Protein AF-A0AAW0GDS6-F1 (afdb_monomer_lite)

Foldseek 3Di:
DDDDDDDDDDDDDDDDDPDPPPVVVVVVVVVVVVVVPPPDDDDDDDDDDDDDDDDDDDDDDDDDDDDDDDDDDDDDDDDDDDDDDDDDDDDDPDPDPPPPVDQPLVQLLVLLCVLVVHDSVQKDAAPVCSVLSSPDPDSVSSVVCPVVPRIDGHDDDDDDCPVVVVVVVCVVVVPQVDPVNDDDDPCVVPNPVNVLVVQLVLQLVVLVVCPVVVVDDPVRSVVSNVVSVVVVDPHNVSSVVVSVVVVVVVVVVVVVVVVVVVVVVVVVVVVVVVVVVVVVVVVVVVVVVVVVVVVD

pLDDT: mean 77.91, std 23.64, range [33.03, 98.25]

Sequence (296 aa):
MNKQPQAATVTEQPSLQRHRTTFNSEVALAAAEQRASRSIQSPRPRTIAPVSCHAPPVLCSSSDKVSATCGWLGSRKRRSHEPPLSHIAPPIDHPQDFKTTMVNLRSQKRLAASVAGVGKRKIWLDPSDQSEIGNANSRTHVKKLIKDGSIIVKPNVVHSRARTRDLLAAKRKGRHTGPGKRKGTSEARMPTKVQWMRRQRVLRRLLRKYREAGKIDKHLYHSLYQKSKGNVFKNKRVLMEYIHKAKAEKTRTKVLSDQMEARRVKNKAARERRAARVAEKRQAILAVEHDAAVQE

Secondary structure (DSSP, 8-state):
--PPPP-----PPPPS-SSSSSHHHHHHHHHHHHHHTTS--PPPP-------------------------------------------PPP-------------THHHHHHHHHHHTS-GGGEEE-SSSHHHHHT--SHHHHHHHHHHSSEEEPPPPP---HHHHHHHHHHHTTTT-SGGG--S-HHHHS-HHHHHHHHHHHHHHHHHHHHHTTSS-HHHHHHHHHHHHTT---SHHHHHHHHHHHHHHHHHHHHHHHHHHHHHHHHHHHHHHHHHHHHHHHHHHHHHHHHHHH--

Organism: NCBI:txid2478898

Structure (mmCIF, N/CA/C/O backbone):
data_AF-A0AAW0GDS6-F1
#
_entry.id   AF-A0AAW0GDS6-F1
#
loop_
_atom_site.group_PDB
_atom_site.id
_atom_site.type_symbol
_atom_site.label_atom_id
_atom_site.label_alt_id
_atom_site.label_comp_id
_atom_site.label_asym_id
_atom_site.label_entity_id
_atom_site.label_seq_id
_atom_site.pdbx_PDB_ins_code
_atom_site.Cartn_x
_atom_site.Cartn_y
_atom_site.Cartn_z
_atom_site.occupancy
_atom_site.B_iso_or_equiv
_atom_site.auth_seq_id
_atom_site.auth_comp_id
_atom_site.auth_asym_id
_atom_site.auth_atom_id
_atom_site.pdbx_PDB_model_num
ATOM 1 N N . MET A 1 1 ? -11.395 -15.002 -89.310 1.00 51.44 1 MET A N 1
ATOM 2 C CA . MET A 1 1 ? -10.926 -15.743 -88.118 1.00 51.44 1 MET A CA 1
ATOM 3 C C . MET A 1 1 ? -9.942 -14.868 -87.366 1.00 51.44 1 MET A C 1
ATOM 5 O O . MET A 1 1 ? -8.799 -14.773 -87.782 1.00 51.44 1 MET A O 1
ATOM 9 N N . ASN A 1 2 ? -10.373 -14.184 -86.308 1.00 43.47 2 ASN A N 1
ATOM 10 C CA . ASN A 1 2 ? -9.425 -13.638 -85.342 1.00 43.47 2 ASN A CA 1
ATOM 11 C C . ASN A 1 2 ? -10.086 -13.588 -83.964 1.00 43.47 2 ASN A C 1
ATOM 13 O O . ASN A 1 2 ? -11.225 -13.143 -83.830 1.00 43.47 2 ASN A O 1
ATOM 17 N N . LYS A 1 3 ? -9.411 -14.199 -82.993 1.00 45.91 3 LYS A N 1
ATOM 18 C CA . LYS A 1 3 ? -9.942 -14.587 -81.685 1.00 45.91 3 LYS A CA 1
ATOM 19 C C . LYS A 1 3 ? -10.134 -13.368 -80.779 1.00 45.91 3 LYS A C 1
ATOM 21 O O . LYS A 1 3 ? -9.287 -12.483 -80.730 1.00 45.91 3 LYS A O 1
ATOM 26 N N . GLN A 1 4 ? -11.231 -13.387 -80.027 1.00 47.00 4 GLN A N 1
ATOM 27 C CA . GLN A 1 4 ? -11.484 -12.517 -78.878 1.00 47.00 4 GLN A CA 1
ATOM 28 C C . GLN A 1 4 ? -10.354 -12.609 -77.834 1.00 47.00 4 GLN A C 1
ATOM 30 O O . GLN A 1 4 ? -9.878 -13.717 -77.570 1.00 47.00 4 GLN A O 1
ATOM 35 N N . PRO A 1 5 ? -10.017 -11.511 -77.138 1.00 57.12 5 PRO A N 1
ATOM 36 C CA . PRO A 1 5 ? -9.465 -11.573 -75.793 1.00 57.12 5 PRO A CA 1
ATOM 37 C C . PRO A 1 5 ? -10.565 -11.386 -74.734 1.00 57.12 5 PRO A C 1
ATOM 39 O O . PRO A 1 5 ? -11.469 -10.563 -74.871 1.00 57.12 5 PRO A O 1
ATOM 42 N N . GLN A 1 6 ? -10.484 -12.209 -73.691 1.00 49.78 6 GLN A N 1
ATOM 43 C CA . GLN A 1 6 ? -11.478 -12.387 -72.637 1.00 49.78 6 GLN A CA 1
ATOM 44 C C . GLN A 1 6 ? -11.380 -11.329 -71.520 1.00 49.78 6 GLN A C 1
ATOM 46 O O . GLN A 1 6 ? -10.295 -10.902 -71.141 1.00 49.78 6 GLN A O 1
ATOM 51 N N . ALA A 1 7 ? -12.566 -10.967 -71.018 1.00 42.22 7 ALA A N 1
ATOM 52 C CA . ALA A 1 7 ? -12.971 -10.441 -69.709 1.00 42.22 7 ALA A CA 1
ATOM 53 C C . ALA A 1 7 ? -11.928 -9.823 -68.749 1.00 42.22 7 ALA A C 1
ATOM 55 O O . ALA A 1 7 ? -11.084 -10.497 -68.163 1.00 42.22 7 ALA A O 1
ATOM 56 N N . ALA A 1 8 ? -12.143 -8.538 -68.452 1.00 49.12 8 ALA A N 1
ATOM 57 C CA . ALA A 1 8 ? -11.616 -7.843 -67.286 1.00 49.12 8 ALA A CA 1
ATOM 58 C C . ALA A 1 8 ? -12.300 -8.334 -65.994 1.00 49.12 8 ALA A C 1
ATOM 60 O O . ALA A 1 8 ? -13.501 -8.147 -65.809 1.00 49.12 8 ALA A O 1
ATOM 61 N N . THR A 1 9 ? -11.534 -8.915 -65.070 1.00 47.16 9 THR A N 1
ATOM 62 C CA . THR A 1 9 ? -11.967 -9.151 -63.685 1.00 47.16 9 THR A CA 1
ATOM 63 C C . THR A 1 9 ? -11.544 -7.978 -62.805 1.00 47.16 9 THR A C 1
ATOM 65 O O . THR A 1 9 ? -10.383 -7.857 -62.408 1.00 47.16 9 THR A O 1
ATOM 68 N N . VAL A 1 10 ? -12.506 -7.109 -62.497 1.00 45.00 10 VAL A N 1
ATOM 69 C CA . VAL A 1 10 ? -12.415 -6.108 -61.430 1.00 45.00 10 VAL A CA 1
ATOM 70 C C . VAL A 1 10 ? -12.433 -6.859 -60.100 1.00 45.00 10 VAL A C 1
ATOM 72 O O . VAL A 1 10 ? -13.434 -7.469 -59.741 1.00 45.00 10 VAL A O 1
ATOM 75 N N . THR A 1 11 ? -11.312 -6.855 -59.379 1.00 47.06 11 THR A N 1
ATOM 76 C CA . THR A 1 11 ? -11.273 -7.380 -58.008 1.00 47.06 11 THR A CA 1
ATOM 77 C C . THR A 1 11 ? -11.742 -6.272 -57.069 1.00 47.06 11 THR A C 1
ATOM 79 O O . THR A 1 11 ? -11.025 -5.295 -56.852 1.00 47.06 11 THR A O 1
ATOM 82 N N . GLU A 1 12 ? -12.964 -6.398 -56.553 1.00 43.50 12 GLU A N 1
ATOM 83 C CA . GLU A 1 12 ? -13.510 -5.534 -55.504 1.00 43.50 12 GLU A CA 1
ATOM 84 C C . GLU A 1 12 ? -12.681 -5.626 -54.211 1.00 43.50 12 GLU A C 1
ATOM 86 O O . GLU A 1 12 ? -12.264 -6.705 -53.784 1.00 43.50 12 GLU A O 1
ATOM 91 N N . GLN A 1 13 ? -12.466 -4.485 -53.552 1.00 48.47 13 GLN A N 1
ATOM 92 C CA . GLN A 1 13 ? -11.912 -4.441 -52.198 1.00 48.47 13 GLN A CA 1
ATOM 93 C C . GLN A 1 13 ? -12.997 -4.754 -51.154 1.00 48.47 13 GLN A C 1
ATOM 95 O O . GLN A 1 13 ? -14.050 -4.114 -51.179 1.00 48.47 13 GLN A O 1
ATOM 100 N N . PRO A 1 14 ? -12.753 -5.633 -50.162 1.00 48.75 14 PRO A N 1
ATOM 101 C CA . PRO A 1 14 ? -13.683 -5.801 -49.057 1.00 48.75 14 PRO A CA 1
ATOM 102 C C . PRO A 1 14 ? -13.530 -4.669 -48.030 1.00 48.75 14 PRO A C 1
ATOM 104 O O . PRO A 1 14 ? -12.472 -4.435 -47.444 1.00 48.75 14 PRO A O 1
ATOM 107 N N . SER A 1 15 ? -14.647 -3.986 -47.795 1.00 45.41 15 SER A N 1
ATOM 108 C CA . SER A 1 15 ? -14.867 -2.912 -46.826 1.00 45.41 15 SER A CA 1
ATOM 109 C C . SER A 1 15 ? -14.455 -3.261 -45.382 1.00 45.41 15 SER A C 1
ATOM 111 O O . SER A 1 15 ? -14.915 -4.246 -44.796 1.00 45.41 15 SER A O 1
ATOM 113 N N . LEU A 1 16 ? -13.676 -2.368 -44.767 1.00 54.38 16 LEU A N 1
ATOM 114 C CA . LEU A 1 16 ? -13.282 -2.332 -43.352 1.00 54.38 16 LEU A CA 1
ATOM 115 C C . LEU A 1 16 ? -14.465 -2.019 -42.406 1.00 54.38 16 LEU A C 1
ATOM 117 O O . LEU A 1 16 ? -14.523 -0.929 -41.846 1.00 54.38 16 LEU A O 1
ATOM 121 N N . GLN A 1 17 ? -15.409 -2.943 -42.179 1.00 51.75 17 GLN A N 1
ATOM 122 C CA . GLN A 1 17 ? -16.464 -2.735 -41.156 1.00 51.75 17 GLN A CA 1
ATOM 123 C C . GLN A 1 17 ? -16.891 -3.967 -40.322 1.00 51.75 17 GLN A C 1
ATOM 125 O O . GLN A 1 17 ? -17.891 -3.899 -39.613 1.00 51.75 17 GLN A O 1
ATOM 130 N N . ARG A 1 18 ? -16.130 -5.075 -40.282 1.00 50.12 18 ARG A N 1
ATOM 131 C CA . ARG A 1 18 ? -16.509 -6.286 -39.501 1.00 50.12 18 ARG A CA 1
ATOM 132 C C . ARG A 1 18 ? -15.581 -6.672 -38.333 1.00 50.12 18 ARG A C 1
ATOM 134 O O . ARG A 1 18 ? -15.408 -7.849 -38.056 1.00 50.12 18 ARG A O 1
ATOM 141 N N . HIS A 1 19 ? -15.015 -5.705 -37.602 1.00 50.31 19 HIS A N 1
ATOM 142 C CA . HIS A 1 19 ? -14.155 -5.997 -36.430 1.00 50.31 19 HIS A CA 1
ATOM 143 C C . HIS A 1 19 ? -14.610 -5.386 -35.092 1.00 50.31 19 HIS A C 1
ATOM 145 O O . HIS A 1 19 ? -13.886 -5.475 -34.104 1.00 50.31 19 HIS A O 1
ATOM 151 N N . ARG A 1 20 ? -15.805 -4.782 -35.009 1.00 50.94 20 ARG A N 1
ATOM 152 C CA . ARG A 1 20 ? -16.293 -4.168 -33.754 1.00 50.94 20 ARG A CA 1
ATOM 153 C C . ARG A 1 20 ? -17.243 -5.029 -32.918 1.00 50.94 20 ARG A C 1
ATOM 155 O O . ARG A 1 20 ? -17.442 -4.710 -31.752 1.00 50.94 20 ARG A O 1
ATOM 162 N N . THR A 1 21 ? -17.801 -6.114 -33.453 1.00 52.34 21 THR A N 1
ATOM 163 C CA . THR A 1 21 ? -18.802 -6.925 -32.732 1.00 52.34 21 THR A CA 1
ATOM 164 C C . THR A 1 21 ? -18.221 -8.111 -31.960 1.00 52.34 21 THR A C 1
ATOM 166 O O . THR A 1 21 ? -18.840 -8.548 -30.996 1.00 52.34 21 THR A O 1
ATOM 169 N N . THR A 1 22 ? -17.015 -8.587 -32.278 1.00 50.81 22 THR A N 1
ATOM 170 C CA . THR A 1 22 ? -16.402 -9.726 -31.565 1.00 50.81 22 THR A CA 1
ATOM 171 C C . THR A 1 22 ? -15.746 -9.330 -30.237 1.00 50.81 22 THR A C 1
ATOM 173 O O . THR A 1 22 ? -15.824 -10.082 -29.268 1.00 50.81 22 THR A O 1
ATOM 176 N N . PHE A 1 23 ? -15.219 -8.105 -30.122 1.00 51.50 23 PHE A N 1
ATOM 177 C CA . PHE A 1 23 ? -14.486 -7.657 -28.928 1.00 51.50 23 PHE A CA 1
ATOM 178 C C . PHE A 1 23 ? -15.365 -7.478 -27.674 1.00 51.50 23 PHE A C 1
ATOM 180 O O . PHE A 1 23 ? -14.906 -7.678 -26.553 1.00 51.50 23 PHE A O 1
ATOM 187 N N . ASN A 1 24 ? -16.648 -7.140 -27.838 1.00 55.59 24 ASN A N 1
ATOM 188 C CA . ASN A 1 24 ? -17.542 -6.916 -26.694 1.00 55.59 24 ASN A CA 1
ATOM 189 C C . ASN A 1 24 ? -18.084 -8.220 -26.079 1.00 55.59 24 ASN A C 1
ATOM 191 O O . ASN A 1 24 ? -18.475 -8.220 -24.914 1.00 55.59 24 ASN A O 1
ATOM 195 N N . SER A 1 25 ? -18.067 -9.331 -26.823 1.00 55.53 25 SER A N 1
ATOM 196 C CA . SER A 1 25 ? -18.551 -10.632 -26.336 1.00 55.53 25 SER A CA 1
ATOM 197 C C . SER A 1 25 ? -17.527 -11.364 -25.451 1.00 55.53 25 SER A C 1
ATOM 199 O O . SER A 1 25 ? -17.893 -11.921 -24.416 1.00 55.53 25 SER A O 1
ATOM 201 N N . GLU A 1 26 ? -16.231 -11.267 -25.766 1.00 55.38 26 GLU A N 1
ATOM 202 C CA . GLU A 1 26 ? -15.156 -11.896 -24.979 1.00 55.38 26 GLU A CA 1
ATOM 203 C C . GLU A 1 26 ? -14.916 -11.199 -23.630 1.00 55.38 26 GLU A C 1
ATOM 205 O O . GLU A 1 26 ? -14.638 -11.849 -22.619 1.00 55.38 26 GLU A O 1
ATOM 210 N N . VAL A 1 27 ? -15.091 -9.874 -23.570 1.00 58.62 27 VAL A N 1
ATOM 211 C CA . VAL A 1 27 ? -14.945 -9.103 -22.322 1.00 58.62 27 VAL A CA 1
ATOM 212 C C . VAL A 1 27 ? -16.069 -9.426 -21.325 1.00 58.62 27 VAL A C 1
ATOM 214 O O . VAL A 1 27 ? -15.839 -9.406 -20.113 1.00 58.62 27 VAL A O 1
ATOM 217 N N . ALA A 1 28 ? -17.265 -9.777 -21.810 1.00 54.12 28 ALA A N 1
ATOM 218 C CA . ALA A 1 28 ? -18.394 -10.167 -20.965 1.00 54.12 28 ALA A CA 1
ATOM 219 C C . ALA A 1 28 ? -18.212 -11.570 -20.347 1.00 54.12 28 ALA A C 1
ATOM 221 O O . ALA A 1 28 ? -18.502 -11.758 -19.163 1.00 54.12 28 ALA A O 1
ATOM 222 N N . LEU A 1 29 ? -17.657 -12.527 -21.101 1.00 56.09 29 LEU A N 1
ATOM 223 C CA . LEU A 1 29 ? -17.352 -13.882 -20.619 1.00 56.09 29 LEU A CA 1
ATOM 224 C C . LEU A 1 29 ? -16.195 -13.898 -19.602 1.00 56.09 29 LEU A C 1
ATOM 226 O O . LEU A 1 29 ? -16.305 -14.533 -18.552 1.00 56.09 29 LEU A O 1
ATOM 230 N N . ALA A 1 30 ? -15.147 -13.095 -19.818 1.00 54.94 30 ALA A N 1
ATOM 231 C CA . ALA A 1 30 ? -14.016 -12.988 -18.887 1.00 54.94 30 ALA A CA 1
ATOM 232 C C . ALA A 1 30 ? -14.382 -12.345 -17.527 1.00 54.94 30 ALA A C 1
ATOM 234 O O . ALA A 1 30 ? -13.705 -12.565 -16.517 1.00 54.94 30 ALA A O 1
ATOM 235 N N . ALA A 1 31 ? -15.461 -11.554 -17.472 1.00 53.56 31 ALA A N 1
ATOM 236 C CA . ALA A 1 31 ? -15.961 -10.958 -16.232 1.00 53.56 31 ALA A CA 1
ATOM 237 C C . ALA A 1 31 ? -16.796 -11.940 -15.383 1.00 53.56 31 ALA A C 1
ATOM 239 O O . ALA A 1 31 ? -16.868 -11.779 -14.159 1.00 53.56 31 ALA A O 1
ATOM 240 N N . ALA A 1 32 ? -17.394 -12.966 -15.999 1.00 50.25 32 ALA A N 1
ATOM 241 C CA . ALA A 1 32 ? -18.199 -13.975 -15.309 1.00 50.25 32 ALA A CA 1
ATOM 242 C C . ALA A 1 32 ? -17.329 -14.998 -14.547 1.00 50.25 32 ALA A C 1
ATOM 244 O O . ALA A 1 32 ? -17.628 -15.324 -13.395 1.00 50.25 32 ALA A O 1
ATOM 245 N N . GLU A 1 33 ? -16.186 -15.410 -15.106 1.00 51.69 33 GLU A N 1
ATOM 246 C CA . GLU A 1 33 ? -15.262 -16.365 -14.463 1.00 51.69 33 GLU A CA 1
ATOM 247 C C . GLU A 1 33 ? -14.550 -15.809 -13.215 1.00 51.69 33 GLU A C 1
ATOM 249 O O . GLU A 1 33 ? -14.232 -16.550 -12.279 1.00 51.69 33 GLU A O 1
ATOM 254 N N . GLN A 1 34 ? -14.360 -14.488 -13.124 1.00 49.09 34 GLN A N 1
ATOM 255 C CA . GLN A 1 34 ? -13.729 -13.859 -11.952 1.00 49.09 34 GLN A CA 1
ATOM 256 C C . GLN A 1 34 ? -14.658 -13.745 -10.731 1.00 49.09 34 GLN A C 1
ATOM 258 O O . GLN A 1 34 ? -14.187 -13.460 -9.623 1.00 49.09 34 GLN A O 1
ATOM 263 N N . ARG A 1 35 ? -15.970 -13.970 -10.896 1.00 49.81 35 ARG A N 1
ATOM 264 C CA . ARG A 1 35 ? -16.931 -14.009 -9.778 1.00 49.81 35 ARG A CA 1
ATOM 265 C C . ARG A 1 35 ? -17.026 -15.387 -9.122 1.00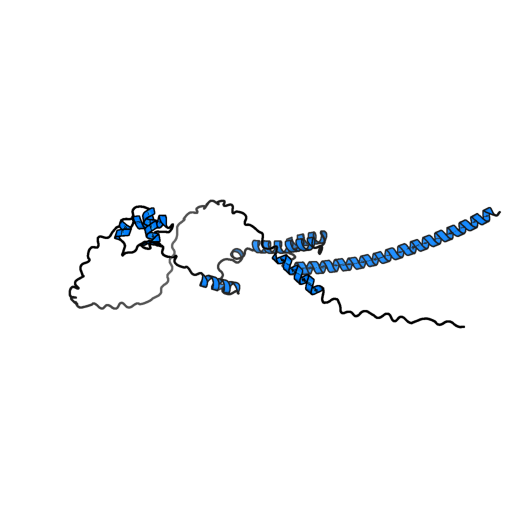 49.81 35 ARG A C 1
ATOM 267 O O . ARG A 1 35 ? -17.264 -15.438 -7.917 1.00 49.81 35 ARG A O 1
ATOM 274 N N . ALA A 1 36 ? -16.764 -16.470 -9.854 1.00 45.78 36 ALA A N 1
ATOM 275 C CA . ALA A 1 36 ? -16.851 -17.838 -9.331 1.00 45.78 36 ALA A CA 1
ATOM 276 C C . ALA A 1 36 ? -15.680 -18.222 -8.400 1.00 45.78 36 ALA A C 1
ATOM 278 O O . ALA A 1 36 ? -15.829 -19.054 -7.513 1.00 45.78 36 ALA A O 1
ATOM 279 N N . SER A 1 37 ? -14.524 -17.567 -8.522 1.00 42.84 37 SER A N 1
ATOM 280 C CA . SER A 1 37 ? -13.293 -17.925 -7.794 1.00 42.84 37 SER A CA 1
ATOM 281 C C . SER A 1 37 ? -13.100 -17.198 -6.447 1.00 42.84 37 SER A C 1
ATOM 283 O O . SER A 1 37 ? -12.046 -17.310 -5.819 1.00 42.84 37 SER A O 1
ATOM 285 N N . ARG A 1 38 ? -14.114 -16.467 -5.955 1.00 46.25 38 ARG A N 1
ATOM 286 C CA . ARG A 1 38 ? -14.078 -15.763 -4.652 1.00 46.25 38 ARG A CA 1
ATOM 287 C C . ARG A 1 38 ? -14.807 -16.467 -3.499 1.00 46.25 38 ARG A C 1
ATOM 289 O O . ARG A 1 38 ? -14.784 -15.925 -2.396 1.00 46.25 38 ARG A O 1
ATOM 296 N N . SER A 1 39 ? -15.420 -17.635 -3.704 1.00 43.62 39 SER A N 1
ATOM 297 C CA . SER A 1 39 ? -16.272 -18.272 -2.681 1.00 43.62 39 SER A CA 1
ATOM 298 C C . SER A 1 39 ? -15.616 -19.372 -1.835 1.00 43.62 39 SER A C 1
ATOM 300 O O . SER A 1 39 ? -16.272 -19.884 -0.934 1.00 43.62 39 SER A O 1
ATOM 302 N N . ILE A 1 40 ? -14.339 -19.722 -2.031 1.00 50.81 40 ILE A N 1
ATOM 303 C CA . ILE A 1 40 ? -13.716 -20.830 -1.281 1.00 50.81 40 ILE A CA 1
ATOM 304 C C . ILE A 1 40 ? -12.444 -20.365 -0.573 1.00 50.81 40 ILE A C 1
ATOM 306 O O . ILE A 1 40 ? -11.348 -20.492 -1.109 1.00 50.81 40 ILE A O 1
ATOM 310 N N . GLN A 1 41 ? -12.578 -19.859 0.657 1.00 41.50 41 GLN A N 1
ATOM 311 C CA . GLN A 1 41 ? -11.521 -19.956 1.674 1.00 41.50 41 GLN A CA 1
ATOM 312 C C . GLN A 1 41 ? -12.137 -20.172 3.065 1.00 41.50 41 GLN A C 1
ATOM 314 O O . GLN A 1 41 ? -12.629 -19.239 3.699 1.00 41.50 41 GLN A O 1
ATOM 319 N N . SER A 1 42 ? -12.077 -21.423 3.530 1.00 41.28 42 SER A N 1
ATOM 320 C CA . SER A 1 42 ? -12.346 -21.845 4.910 1.00 41.28 42 SER A CA 1
ATOM 321 C C . SER A 1 42 ? -11.379 -21.204 5.924 1.00 41.28 42 SER A C 1
ATOM 323 O O . SER A 1 42 ? -10.225 -20.917 5.583 1.00 41.28 42 SER A O 1
ATOM 325 N N . PRO A 1 43 ? -11.792 -21.019 7.193 1.00 48.47 43 PRO A N 1
ATOM 326 C CA . PRO A 1 43 ? -10.965 -20.399 8.225 1.00 48.47 43 PRO A CA 1
ATOM 327 C C . PRO A 1 43 ? -9.960 -21.397 8.831 1.00 48.47 43 PRO A C 1
ATOM 329 O O . PRO A 1 43 ? -10.331 -22.495 9.236 1.00 48.47 43 PRO A O 1
ATOM 332 N N . ARG A 1 44 ? -8.681 -21.007 8.943 1.00 44.22 44 ARG A N 1
ATOM 333 C CA . ARG A 1 44 ? -7.659 -21.745 9.719 1.00 44.22 44 ARG A CA 1
ATOM 334 C C . ARG A 1 44 ? -7.624 -21.292 11.193 1.00 44.22 44 ARG A C 1
ATOM 336 O O . ARG A 1 44 ? -7.954 -20.136 11.473 1.00 44.22 44 ARG A O 1
ATOM 343 N N . PRO A 1 45 ? -7.233 -22.183 12.129 1.00 45.62 45 PRO A N 1
ATOM 344 C CA . PRO A 1 45 ? -7.472 -22.028 13.564 1.00 45.62 45 PRO A CA 1
ATOM 345 C C . PRO A 1 45 ? -6.499 -21.058 14.249 1.00 45.62 45 PRO A C 1
ATOM 347 O O . PRO A 1 45 ? -5.352 -20.891 13.835 1.00 45.62 45 PRO A O 1
ATOM 350 N N . ARG A 1 46 ? -6.976 -20.427 15.330 1.00 42.84 46 ARG A N 1
ATOM 351 C CA . ARG A 1 46 ? -6.189 -19.565 16.222 1.00 42.84 46 ARG A CA 1
ATOM 352 C C . ARG A 1 46 ? -5.457 -20.427 17.247 1.00 42.84 46 ARG A C 1
ATOM 354 O O . ARG A 1 46 ? -6.097 -20.993 18.125 1.00 42.84 46 ARG A O 1
ATOM 361 N N . THR A 1 47 ? -4.133 -20.469 17.177 1.00 38.69 47 THR A N 1
ATOM 362 C CA . THR A 1 47 ? -3.296 -20.892 18.301 1.00 38.69 47 THR A CA 1
ATOM 363 C C . THR A 1 47 ? -3.099 -19.713 19.253 1.00 38.69 47 THR A C 1
ATOM 365 O O . THR A 1 47 ? -2.684 -18.622 18.860 1.00 38.69 47 THR A O 1
ATOM 368 N N . ILE A 1 48 ? -3.475 -19.933 20.509 1.00 46.88 48 ILE A N 1
ATOM 369 C CA . ILE A 1 48 ? -3.257 -19.041 21.647 1.00 46.88 48 ILE A CA 1
ATOM 370 C C . ILE A 1 48 ? -1.953 -19.499 22.302 1.00 46.88 48 ILE A C 1
ATOM 372 O O . ILE A 1 48 ? -1.830 -20.672 22.639 1.00 46.88 48 ILE A O 1
ATOM 376 N N . ALA A 1 49 ? -1.004 -18.587 22.499 1.00 36.84 49 ALA A N 1
ATOM 377 C CA . ALA A 1 49 ? 0.100 -18.788 23.433 1.00 36.84 49 ALA A CA 1
ATOM 378 C C . ALA A 1 49 ? 0.308 -17.508 24.264 1.00 36.84 49 ALA A C 1
ATOM 380 O O . ALA A 1 49 ? 0.117 -16.407 23.731 1.00 36.84 49 ALA A O 1
ATOM 381 N N . PRO A 1 50 ? 0.638 -17.637 25.561 1.00 51.72 50 PRO A N 1
ATOM 382 C CA . PRO A 1 50 ? 0.609 -16.547 26.523 1.00 51.72 50 PRO A CA 1
ATOM 383 C C . PRO A 1 50 ? 1.975 -15.862 26.596 1.00 51.72 50 PRO A C 1
ATOM 385 O O . PRO A 1 50 ? 3.006 -16.521 26.483 1.00 51.72 50 PRO A O 1
ATOM 388 N N . VAL A 1 51 ? 2.004 -14.548 26.825 1.00 42.59 51 VAL A N 1
ATOM 389 C CA . VAL A 1 51 ? 3.260 -13.868 27.165 1.00 42.59 51 VAL A CA 1
ATOM 390 C C . VAL A 1 51 ? 3.126 -13.212 28.527 1.00 42.59 51 VAL A C 1
ATOM 392 O O . VAL A 1 51 ? 2.362 -12.271 28.729 1.00 42.59 51 VAL A O 1
ATOM 395 N N . SER A 1 52 ? 3.884 -13.824 29.430 1.00 38.72 52 SER A N 1
ATOM 396 C CA . SER A 1 52 ? 4.234 -13.472 30.794 1.00 38.72 52 SER A CA 1
ATOM 397 C C . SER A 1 52 ? 4.531 -11.987 31.010 1.00 38.72 52 SER A C 1
ATOM 399 O O . SER A 1 52 ? 5.287 -11.363 30.266 1.00 38.72 52 SER A O 1
ATOM 401 N N . CYS A 1 53 ? 3.992 -11.478 32.115 1.00 44.62 53 CYS A N 1
ATOM 402 C CA . CYS A 1 53 ? 4.437 -10.296 32.843 1.00 44.62 53 CYS A CA 1
ATOM 403 C C . CYS A 1 53 ? 5.943 -10.369 33.124 1.00 44.62 53 CYS A C 1
ATOM 405 O O . CYS A 1 53 ? 6.402 -11.460 33.436 1.00 44.62 53 CYS A O 1
ATOM 407 N N . HIS A 1 54 ? 6.662 -9.244 33.080 1.00 38.50 54 HIS A N 1
ATOM 408 C CA . HIS A 1 54 ? 7.838 -8.938 33.912 1.00 38.50 54 HIS A CA 1
ATOM 409 C C . HIS A 1 54 ? 8.027 -7.411 33.905 1.00 38.50 54 HIS A C 1
ATOM 411 O O . HIS A 1 54 ? 8.253 -6.806 32.857 1.00 38.50 54 HIS A O 1
ATOM 417 N N . ALA A 1 55 ? 7.877 -6.792 35.075 1.00 41.34 55 ALA A N 1
ATOM 418 C CA . ALA A 1 55 ? 8.157 -5.385 35.339 1.00 41.34 55 ALA A CA 1
ATOM 419 C C . ALA A 1 55 ? 9.354 -5.308 36.300 1.00 41.34 55 ALA A C 1
ATOM 421 O O . ALA A 1 55 ? 9.351 -6.058 37.277 1.00 41.34 55 ALA A O 1
ATOM 422 N N . PRO A 1 56 ? 10.350 -4.435 36.074 1.00 53.12 56 PRO A N 1
ATOM 423 C CA . PRO A 1 56 ? 11.353 -4.126 37.087 1.00 53.12 56 PRO A CA 1
ATOM 424 C C . PRO A 1 56 ? 10.990 -2.869 37.912 1.00 53.12 56 PRO A C 1
ATOM 426 O O . PRO A 1 56 ? 10.327 -1.965 37.391 1.00 53.12 56 PRO A O 1
ATOM 429 N N . PRO A 1 57 ? 11.426 -2.796 39.186 1.00 54.56 57 PRO A N 1
ATOM 430 C CA . PRO A 1 57 ? 11.148 -1.691 40.097 1.00 54.56 57 PRO A CA 1
ATOM 431 C C . PRO A 1 57 ? 12.215 -0.593 39.988 1.00 54.56 57 PRO A C 1
ATOM 433 O O . PRO A 1 57 ? 13.387 -0.882 39.760 1.00 54.56 57 PRO A O 1
ATOM 436 N N . VAL A 1 58 ? 11.837 0.666 40.223 1.00 43.44 58 VAL A N 1
ATOM 437 C CA . VAL A 1 58 ? 12.812 1.728 40.522 1.00 43.44 58 VAL A CA 1
ATOM 438 C C . VAL A 1 58 ? 12.257 2.689 41.570 1.00 43.44 58 VAL A C 1
ATOM 440 O O . VAL A 1 58 ? 11.392 3.516 41.304 1.00 43.44 58 VAL A O 1
ATOM 443 N N . LEU A 1 59 ? 12.732 2.427 42.787 1.00 37.97 59 LEU A N 1
ATOM 444 C CA . LEU A 1 59 ? 13.230 3.322 43.832 1.00 37.97 59 LEU A CA 1
ATOM 445 C C . LEU A 1 59 ? 12.735 4.777 43.876 1.00 37.97 59 LEU A C 1
ATOM 447 O O . LEU A 1 59 ? 12.989 5.608 43.008 1.00 37.97 59 LEU A O 1
ATOM 451 N N . CYS A 1 60 ? 12.112 5.044 45.019 1.00 35.03 60 CYS A N 1
ATOM 452 C CA . CYS A 1 60 ? 11.805 6.323 45.627 1.00 35.03 60 CYS A CA 1
ATOM 453 C C . CYS A 1 60 ? 13.086 6.960 46.192 1.00 35.03 60 CYS A C 1
ATOM 455 O O . CYS A 1 60 ? 13.786 6.302 46.957 1.00 35.03 60 CYS A O 1
ATOM 457 N N . SER A 1 61 ? 13.333 8.237 45.892 1.00 35.81 61 SER A N 1
ATOM 458 C CA . SER A 1 61 ? 14.184 9.105 46.714 1.00 35.81 61 SER A CA 1
ATOM 459 C C . SER A 1 61 ? 13.529 10.473 46.838 1.00 35.81 61 SER A C 1
ATOM 461 O O . SER A 1 61 ? 13.273 11.159 45.850 1.00 35.81 61 SER A O 1
ATOM 463 N N . SER A 1 62 ? 13.223 10.807 48.085 1.00 37.59 62 SER A N 1
ATOM 464 C CA . SER A 1 62 ? 12.777 12.103 48.573 1.00 37.59 62 SER A CA 1
ATOM 465 C C . SER A 1 62 ? 13.851 13.173 48.373 1.00 37.59 62 SER A C 1
ATOM 467 O O . SER A 1 62 ? 15.031 12.889 48.562 1.00 37.59 62 SER A O 1
ATOM 469 N N . SER A 1 63 ? 13.430 14.400 48.060 1.00 38.25 63 SER A N 1
ATOM 470 C CA . SER A 1 63 ? 13.567 15.575 48.940 1.00 38.25 63 SER A CA 1
ATOM 471 C C . SER A 1 63 ? 13.602 16.895 48.163 1.00 38.25 63 SER A C 1
ATOM 473 O O . SER A 1 63 ? 14.011 16.966 47.011 1.00 38.25 63 SER A O 1
ATOM 475 N N . ASP A 1 64 ? 13.167 17.919 48.892 1.00 37.97 64 ASP A N 1
ATOM 476 C CA . ASP A 1 64 ? 13.404 19.352 48.716 1.00 37.97 64 ASP A CA 1
ATOM 477 C C . ASP A 1 64 ? 12.315 20.236 48.085 1.00 37.97 64 ASP A C 1
ATOM 479 O O . ASP A 1 64 ? 12.150 20.432 46.883 1.00 37.97 64 ASP A O 1
ATOM 483 N N . LYS A 1 65 ? 11.583 20.811 49.049 1.00 38.28 65 LYS A N 1
ATOM 484 C CA . LYS A 1 65 ? 10.861 22.078 49.083 1.00 38.28 65 LYS A CA 1
ATOM 485 C C . LYS A 1 65 ? 11.579 23.180 48.295 1.00 38.28 65 LYS A C 1
ATOM 487 O O . LYS A 1 65 ? 12.716 23.477 48.627 1.00 38.28 65 LYS A O 1
ATOM 492 N N . VAL A 1 66 ? 10.849 23.918 47.453 1.00 38.16 66 VAL A N 1
ATOM 493 C CA . VAL A 1 66 ? 10.923 25.392 47.416 1.00 38.16 66 VAL A CA 1
ATOM 494 C C . VAL A 1 66 ? 9.546 25.963 47.060 1.00 38.16 66 VAL A C 1
ATOM 496 O O . VAL A 1 66 ? 8.903 25.588 46.085 1.00 38.16 66 VAL A O 1
ATOM 499 N N . SER A 1 67 ? 9.113 26.870 47.921 1.00 35.09 67 SER A N 1
ATOM 500 C CA . SER A 1 67 ? 7.965 27.768 47.868 1.00 35.09 67 SER A CA 1
ATOM 501 C C . SER A 1 67 ? 8.082 28.853 46.791 1.00 35.09 67 SER A C 1
ATOM 503 O O . SER A 1 67 ? 9.107 29.525 46.733 1.00 35.09 67 SER A O 1
ATOM 505 N N . ALA A 1 68 ? 7.001 29.131 46.053 1.00 36.62 68 ALA A N 1
ATOM 506 C CA . ALA A 1 68 ? 6.747 30.449 45.459 1.00 36.62 68 ALA A CA 1
ATOM 507 C C . ALA A 1 68 ? 5.247 30.644 45.152 1.00 36.62 68 ALA A C 1
ATOM 509 O O . ALA A 1 68 ? 4.688 30.078 44.217 1.00 36.62 68 ALA A O 1
ATOM 510 N N . THR A 1 69 ? 4.611 31.394 46.049 1.00 37.12 69 THR A N 1
ATOM 511 C CA . THR A 1 69 ? 3.572 32.415 45.834 1.00 37.12 69 THR A CA 1
ATOM 512 C C . THR A 1 69 ? 2.801 32.452 44.499 1.00 37.12 69 THR A C 1
ATOM 514 O O . THR A 1 69 ? 3.310 32.818 43.445 1.00 37.12 69 THR A O 1
ATOM 517 N N . CYS A 1 70 ? 1.482 32.265 44.595 1.00 35.44 70 CYS A N 1
ATOM 518 C CA . CYS A 1 70 ? 0.507 32.916 43.719 1.00 35.44 70 CYS A CA 1
ATOM 519 C C . CYS A 1 70 ? -0.584 33.522 44.602 1.00 35.44 70 CYS A C 1
ATOM 521 O O . CYS A 1 70 ? -1.449 32.819 45.120 1.00 35.44 70 CYS A O 1
ATOM 523 N N . GLY A 1 71 ? -0.501 34.835 44.809 1.00 33.03 71 GLY A N 1
ATOM 524 C CA . GLY A 1 71 ? -1.608 35.616 45.336 1.00 33.03 71 GLY A CA 1
ATOM 525 C C . GLY A 1 71 ? -2.622 35.852 44.228 1.00 33.03 71 GLY A C 1
ATOM 526 O O . GLY A 1 71 ? -2.237 36.242 43.134 1.00 33.03 71 GLY A O 1
ATOM 527 N N . TRP A 1 72 ? -3.903 35.647 44.518 1.00 35.91 72 TRP A N 1
ATOM 528 C CA . TRP A 1 72 ? -4.986 36.341 43.830 1.00 35.91 72 TRP A CA 1
ATOM 529 C C . TRP A 1 72 ? -6.113 36.588 44.832 1.00 35.91 72 TRP A C 1
ATOM 531 O O . TRP A 1 72 ? -6.708 35.667 45.392 1.00 35.91 72 TRP A O 1
ATOM 541 N N . LEU A 1 73 ? -6.320 37.876 45.093 1.00 36.25 73 LEU A N 1
ATOM 542 C CA . LEU A 1 73 ? -7.362 38.459 45.921 1.00 36.25 73 LEU A CA 1
ATOM 543 C C . LEU A 1 73 ? -8.730 38.187 45.279 1.00 36.25 73 LEU A C 1
ATOM 545 O O . LEU A 1 73 ? -8.947 38.497 44.111 1.00 36.25 73 LEU A O 1
ATOM 549 N N . GLY A 1 74 ? -9.666 37.647 46.055 1.00 35.81 74 GLY A N 1
ATOM 550 C CA . GLY A 1 74 ? -11.034 37.394 45.612 1.00 35.81 74 GLY A CA 1
ATOM 551 C C . GLY A 1 74 ? -12.010 37.490 46.774 1.00 35.81 74 GLY A C 1
ATOM 552 O O . GLY A 1 74 ? -12.509 36.480 47.261 1.00 35.81 74 GLY A O 1
ATOM 553 N N . SER A 1 75 ? -12.249 38.719 47.233 1.00 39.03 75 SER A N 1
ATOM 554 C CA . SER A 1 75 ? -13.228 39.086 48.256 1.00 39.03 75 SER A CA 1
ATOM 555 C C . SER A 1 75 ? -14.605 38.463 47.998 1.00 39.03 75 SER A C 1
ATOM 557 O O . SER A 1 75 ? -15.308 38.852 47.065 1.00 39.03 75 SER A O 1
ATOM 559 N N . ARG A 1 76 ? -15.047 37.552 48.875 1.00 40.16 76 ARG A N 1
ATOM 560 C CA . ARG A 1 76 ? -16.463 37.176 49.003 1.00 40.16 76 ARG A CA 1
ATOM 561 C C . ARG A 1 76 ? -16.972 37.552 50.387 1.00 40.16 76 ARG A C 1
ATOM 563 O O . ARG A 1 76 ? -16.674 36.919 51.394 1.00 40.16 76 ARG A O 1
ATOM 570 N N . LYS A 1 77 ? -17.735 38.641 50.378 1.00 38.72 77 LYS A N 1
ATOM 571 C CA . LYS A 1 77 ? -18.466 39.269 51.475 1.00 38.72 77 LYS A CA 1
ATOM 572 C C . LYS A 1 77 ? -19.337 38.233 52.200 1.00 38.72 77 LYS A C 1
ATOM 574 O O . LYS A 1 77 ? -20.297 37.726 51.622 1.00 38.72 77 LYS A O 1
ATOM 579 N N . ARG A 1 78 ? -18.997 37.930 53.459 1.00 39.47 78 ARG A N 1
ATOM 580 C CA . ARG A 1 78 ? -19.904 37.283 54.417 1.00 39.47 78 ARG A CA 1
ATOM 581 C C . ARG A 1 78 ? -21.086 38.224 54.636 1.00 39.47 78 ARG A C 1
ATOM 583 O O . ARG A 1 78 ? -20.881 39.397 54.938 1.00 39.47 78 ARG A O 1
ATOM 590 N N . ARG A 1 79 ? -22.302 37.719 54.458 1.00 40.66 79 ARG A N 1
ATOM 591 C CA . ARG A 1 79 ? -23.524 38.393 54.889 1.00 40.66 79 ARG A CA 1
ATOM 592 C C . ARG A 1 79 ? -24.178 37.478 55.915 1.00 40.66 79 ARG A C 1
ATOM 594 O O . ARG A 1 79 ? -24.679 36.415 55.568 1.00 40.66 79 ARG A O 1
ATOM 601 N N . SER A 1 80 ? -24.031 37.863 57.170 1.00 37.78 80 SER A N 1
ATOM 602 C CA . SER A 1 80 ? -24.752 37.350 58.325 1.00 37.78 80 SER A CA 1
ATOM 603 C C . SER A 1 80 ? -26.205 37.808 58.222 1.00 37.78 80 SER A C 1
ATOM 605 O O . SER A 1 80 ? -26.446 38.996 58.029 1.00 37.78 80 SER A O 1
ATOM 607 N N . HIS A 1 81 ? -27.148 36.882 58.347 1.00 44.56 81 HIS A N 1
ATOM 608 C CA . HIS A 1 81 ? -28.485 37.157 58.862 1.00 44.56 81 HIS A CA 1
ATOM 609 C C . HIS A 1 81 ? -28.987 35.886 59.549 1.00 44.56 81 HIS A C 1
ATOM 611 O O . HIS A 1 81 ? -29.020 34.813 58.947 1.00 44.56 81 HIS A O 1
ATOM 617 N N . GLU A 1 82 ? -29.277 36.033 60.835 1.00 46.34 82 GLU A N 1
ATOM 618 C CA . GLU A 1 82 ? -29.908 35.046 61.708 1.00 46.34 82 GLU A CA 1
ATOM 619 C C . GLU A 1 82 ? -31.399 34.837 61.362 1.00 46.34 82 GLU A C 1
ATOM 621 O O . GLU A 1 82 ? -31.977 35.672 60.657 1.00 46.34 82 GLU A O 1
ATOM 626 N N . PRO A 1 83 ? -32.016 33.722 61.811 1.00 58.38 83 PRO A N 1
ATOM 627 C CA . PRO A 1 83 ? -33.393 33.350 61.476 1.00 58.38 83 PRO A CA 1
ATOM 628 C C . PRO A 1 83 ? -34.401 34.078 62.380 1.00 58.38 83 PRO A C 1
ATOM 630 O O . PRO A 1 83 ? -33.992 34.704 63.359 1.00 58.38 83 PRO A O 1
ATOM 633 N N . PRO A 1 84 ? -35.719 33.981 62.105 1.00 53.34 84 PRO A N 1
ATOM 634 C CA . PRO A 1 84 ? -36.530 33.286 63.115 1.00 53.34 84 PRO A CA 1
ATOM 635 C C . PRO A 1 84 ? -37.831 32.603 62.615 1.00 53.34 84 PRO A C 1
ATOM 637 O O . PRO A 1 84 ? -38.302 32.820 61.503 1.00 53.34 84 PRO A O 1
ATOM 640 N N . LEU A 1 85 ? -38.425 31.860 63.562 1.00 43.88 85 LEU A N 1
ATOM 641 C CA . LEU A 1 85 ? -39.834 31.449 63.722 1.00 43.88 85 LEU A CA 1
ATOM 642 C C . LEU A 1 85 ? -40.301 30.087 63.168 1.00 43.88 85 LEU A C 1
ATOM 644 O O . LEU A 1 85 ? -40.705 29.918 62.025 1.00 43.88 85 LEU A O 1
ATOM 648 N N . SER A 1 86 ? -40.314 29.130 64.103 1.00 52.03 86 SER A N 1
ATOM 649 C CA . SER A 1 86 ? -41.442 28.261 64.480 1.00 52.03 86 SER A CA 1
ATOM 650 C C . SER A 1 86 ? -42.668 28.221 63.551 1.00 52.03 86 SER A C 1
ATOM 652 O O . SER A 1 86 ? -43.603 29.016 63.681 1.00 52.03 86 SER A O 1
ATOM 654 N N . HIS A 1 87 ? -42.745 27.162 62.748 1.00 52.88 87 HIS A N 1
ATOM 655 C CA . HIS A 1 87 ? -44.014 26.567 62.345 1.00 52.88 87 HIS A CA 1
ATOM 656 C C . HIS A 1 87 ? -44.098 25.147 62.901 1.00 52.88 87 HIS A C 1
ATOM 658 O O . HIS A 1 87 ? -43.366 24.246 62.500 1.00 52.88 87 HIS A O 1
ATOM 664 N N . ILE A 1 88 ? -44.992 24.995 63.875 1.00 55.59 88 ILE A N 1
ATOM 665 C CA . ILE A 1 88 ? -45.484 23.720 64.383 1.00 55.59 88 ILE A CA 1
ATOM 666 C C . ILE A 1 88 ? -46.314 23.115 63.246 1.00 55.59 88 ILE A C 1
ATOM 668 O O . ILE A 1 88 ? -47.407 23.594 62.953 1.00 55.59 88 ILE A O 1
ATOM 672 N N . ALA A 1 89 ? -45.768 22.115 62.557 1.00 52.72 89 ALA A N 1
ATOM 673 C CA . ALA A 1 89 ? -46.535 21.302 61.623 1.00 52.72 89 ALA A CA 1
ATOM 674 C C . ALA A 1 89 ? -47.375 20.284 62.421 1.00 52.72 89 ALA A C 1
ATOM 676 O O . ALA A 1 89 ? -46.842 19.687 63.361 1.00 52.72 89 ALA A O 1
ATOM 677 N N . PRO A 1 90 ? -48.661 20.066 62.086 1.00 63.28 90 PRO A N 1
ATOM 678 C CA . PRO A 1 90 ? -49.436 18.984 62.683 1.00 63.28 90 PRO A CA 1
ATOM 679 C C . PRO A 1 90 ? -48.853 17.620 62.269 1.00 63.28 90 PRO A C 1
ATOM 681 O O . PRO A 1 90 ? -48.257 17.515 61.190 1.00 63.28 90 PRO A O 1
ATOM 684 N N . PRO A 1 91 ? -49.013 16.567 63.092 1.00 55.81 91 PRO A N 1
ATOM 685 C CA . PRO A 1 91 ? -48.549 15.239 62.733 1.00 55.81 91 PRO A CA 1
ATOM 686 C C . PRO A 1 91 ? -49.345 14.758 61.520 1.00 55.81 91 PRO A C 1
ATOM 688 O O . PRO A 1 91 ? -50.561 14.605 61.574 1.00 55.81 91 PRO A O 1
ATOM 691 N N . ILE A 1 92 ? -48.650 14.550 60.404 1.00 56.59 92 ILE A N 1
ATOM 692 C CA . ILE A 1 92 ? -49.178 13.761 59.298 1.00 56.59 92 ILE A CA 1
ATOM 693 C C . ILE A 1 92 ? -49.200 12.331 59.827 1.00 56.59 92 ILE A C 1
ATOM 695 O O . ILE A 1 92 ? -48.137 11.752 60.056 1.00 56.59 92 ILE A O 1
ATOM 699 N N . ASP A 1 93 ? -50.394 11.791 60.061 1.00 51.62 93 ASP A N 1
ATOM 700 C CA . ASP A 1 93 ? -50.583 10.368 60.311 1.00 51.62 93 ASP A CA 1
ATOM 701 C C . ASP A 1 93 ? -49.944 9.600 59.153 1.00 51.62 93 ASP A C 1
ATOM 703 O O . ASP A 1 93 ? -50.469 9.533 58.040 1.00 51.62 93 ASP A O 1
ATOM 707 N N . HIS A 1 94 ? -48.754 9.060 59.408 1.00 56.94 94 HIS A N 1
ATOM 708 C CA . HIS A 1 94 ? -48.143 8.066 58.551 1.00 56.94 94 HIS A CA 1
ATOM 709 C C . HIS A 1 94 ? -49.120 6.884 58.504 1.00 56.94 94 HIS A C 1
ATOM 711 O O . HIS A 1 94 ? -49.348 6.269 59.551 1.00 56.94 94 HIS A O 1
ATOM 717 N N . PRO A 1 95 ? -49.723 6.550 57.344 1.00 54.03 95 PRO A N 1
ATOM 718 C CA . PRO A 1 95 ? -50.483 5.317 57.240 1.00 54.03 95 PRO A CA 1
ATOM 719 C C . PRO A 1 95 ? -49.529 4.200 57.635 1.00 54.03 95 PRO A C 1
ATOM 721 O O . PRO A 1 95 ? -48.410 4.137 57.124 1.00 54.03 95 PRO A O 1
ATOM 724 N N . GLN A 1 96 ? -49.941 3.410 58.625 1.00 47.94 96 GLN A N 1
ATOM 725 C CA . GLN A 1 96 ? -49.098 2.401 59.240 1.00 47.94 96 GLN A CA 1
ATOM 726 C C . GLN A 1 96 ? -48.391 1.597 58.154 1.00 47.94 96 GLN A C 1
ATOM 728 O O . GLN A 1 96 ? -49.043 0.968 57.322 1.00 47.94 96 GLN A O 1
ATOM 733 N N . ASP A 1 97 ? -47.057 1.647 58.162 1.00 49.31 97 ASP A N 1
ATOM 734 C CA . ASP A 1 97 ? -46.217 0.731 57.408 1.00 49.31 97 ASP A CA 1
ATOM 735 C C . ASP A 1 97 ? -46.595 -0.678 57.869 1.00 49.31 97 ASP A C 1
ATOM 737 O O . ASP A 1 97 ? -46.096 -1.194 58.876 1.00 49.31 97 ASP A O 1
ATOM 741 N N . PHE A 1 98 ? -47.523 -1.300 57.142 1.00 52.44 98 PHE A N 1
ATOM 742 C CA . PHE A 1 98 ? -47.768 -2.723 57.211 1.00 52.44 98 PHE A CA 1
ATOM 743 C C . PHE A 1 98 ? -46.411 -3.358 56.950 1.00 52.44 98 PHE A C 1
ATOM 745 O O . PHE A 1 98 ? -45.906 -3.329 55.824 1.00 52.44 98 PHE A O 1
ATOM 752 N N . LYS A 1 99 ? -45.783 -3.869 58.015 1.00 47.78 99 LYS A N 1
ATOM 753 C CA . LYS A 1 99 ? -44.569 -4.678 57.950 1.00 47.78 99 LYS A CA 1
ATOM 754 C C . LYS A 1 99 ? -44.891 -5.884 57.079 1.00 47.78 99 LYS A C 1
ATOM 756 O O . LYS A 1 99 ? -45.276 -6.939 57.570 1.00 47.78 99 LYS A O 1
ATOM 761 N N . THR A 1 100 ? -44.764 -5.698 55.772 1.00 56.12 100 THR A N 1
ATOM 762 C CA . THR A 1 100 ? -44.825 -6.758 54.785 1.00 56.12 100 THR A CA 1
ATOM 763 C C . THR A 1 100 ? -43.689 -7.681 55.177 1.00 56.12 100 THR A C 1
ATOM 765 O O . THR A 1 100 ? -42.524 -7.277 55.176 1.00 56.12 100 THR A O 1
ATOM 768 N N . THR A 1 101 ? -44.034 -8.882 55.622 1.00 54.19 101 THR A N 1
ATOM 769 C CA . THR A 1 101 ? -43.106 -9.964 55.931 1.00 54.19 101 THR A CA 1
ATOM 770 C C . THR A 1 101 ? -42.318 -10.267 54.664 1.00 54.19 101 THR A C 1
ATOM 772 O O . THR A 1 101 ? -42.736 -11.019 53.789 1.00 54.19 101 THR A O 1
ATOM 775 N N . MET A 1 102 ? -41.199 -9.566 54.504 1.00 61.12 102 MET A N 1
ATOM 776 C CA . MET A 1 102 ? -40.512 -9.488 53.228 1.00 61.12 102 MET A CA 1
ATOM 777 C C . MET A 1 102 ? -39.805 -10.820 52.964 1.00 61.12 102 MET A C 1
ATOM 779 O O . MET A 1 102 ? -38.845 -11.186 53.647 1.00 61.12 102 MET A O 1
ATOM 783 N N . VAL A 1 103 ? -40.301 -11.565 51.978 1.00 75.12 103 VAL A N 1
ATOM 784 C CA . VAL A 1 103 ? -39.762 -12.870 51.586 1.00 75.12 103 VAL A CA 1
ATOM 785 C C . VAL A 1 103 ? -38.323 -12.698 51.077 1.00 75.12 103 VAL A C 1
ATOM 787 O O . VAL A 1 103 ? -38.034 -11.852 50.228 1.00 75.12 103 VAL A O 1
ATOM 790 N N . ASN A 1 104 ? -37.376 -13.495 51.583 1.00 88.25 104 ASN A N 1
ATOM 791 C CA . ASN A 1 104 ? -35.971 -13.394 51.176 1.00 88.25 104 ASN A CA 1
ATOM 792 C C . ASN A 1 104 ? -35.709 -14.143 49.858 1.00 88.25 104 ASN A C 1
ATOM 794 O O . ASN A 1 104 ? -35.375 -15.325 49.856 1.00 88.25 104 ASN A O 1
ATOM 798 N N . LEU A 1 105 ? -35.774 -13.424 48.733 1.00 91.81 105 LEU A N 1
ATOM 799 C CA . LEU A 1 105 ? -35.584 -13.985 47.385 1.00 91.81 105 LEU A CA 1
ATOM 800 C C . LEU A 1 105 ? -34.118 -14.000 46.896 1.00 91.81 105 LEU A C 1
ATOM 802 O O . LEU A 1 105 ? -33.832 -14.092 45.693 1.00 91.81 105 LEU A O 1
ATOM 806 N N . ARG A 1 106 ? -33.132 -13.864 47.797 1.00 92.81 106 ARG A N 1
ATOM 807 C CA . ARG A 1 106 ? -31.705 -13.763 47.420 1.00 92.81 106 ARG A CA 1
ATOM 808 C C . ARG A 1 106 ? -31.168 -15.070 46.830 1.00 92.81 106 ARG A C 1
ATOM 810 O O . ARG A 1 106 ? -30.332 -15.024 45.915 1.00 92.81 106 ARG A O 1
ATOM 817 N N . SER A 1 107 ? -31.620 -16.218 47.337 1.00 92.75 107 SER A N 1
ATOM 818 C CA . SER A 1 107 ? -31.235 -17.542 46.833 1.00 92.75 107 SER A CA 1
ATOM 819 C C . SER A 1 107 ? -31.846 -17.795 45.452 1.00 92.75 107 SER A C 1
ATOM 821 O O . SER A 1 107 ? -31.109 -18.176 44.540 1.00 92.75 107 SER A O 1
ATOM 823 N N . GLN A 1 108 ? -33.121 -17.463 45.250 1.00 94.75 108 GLN A N 1
ATOM 824 C CA . GLN A 1 108 ? -33.828 -17.583 43.972 1.00 94.75 108 GLN A CA 1
ATOM 825 C C . GLN A 1 108 ? -33.216 -16.667 42.918 1.00 94.75 108 GLN A C 1
ATOM 827 O O . GLN A 1 108 ? -32.906 -17.117 41.818 1.00 94.75 108 GLN A O 1
ATOM 832 N N . LYS A 1 109 ? -32.883 -15.420 43.272 1.00 95.44 109 LYS A N 1
ATOM 833 C CA . LYS A 1 109 ? -32.168 -14.505 42.368 1.00 95.44 109 LYS A CA 1
ATOM 834 C C . LYS A 1 109 ? -30.785 -15.030 41.964 1.00 95.44 109 LYS A C 1
ATOM 836 O O . LYS A 1 109 ? -30.332 -14.793 40.843 1.00 95.44 109 LYS A O 1
ATOM 841 N N . ARG A 1 110 ? -30.090 -15.747 42.861 1.00 96.12 110 ARG A N 1
ATOM 842 C CA . ARG A 1 110 ? -28.814 -16.428 42.556 1.00 96.12 110 ARG A CA 1
ATOM 843 C C . ARG A 1 110 ? -29.031 -17.632 41.635 1.00 96.12 110 ARG A C 1
ATOM 845 O O . ARG A 1 110 ? -28.258 -17.797 40.693 1.00 96.12 110 ARG A O 1
ATOM 852 N N . LEU A 1 111 ? -30.041 -18.457 41.903 1.00 95.44 111 LEU A N 1
ATOM 853 C CA . LEU A 1 111 ? -30.366 -19.631 41.092 1.00 95.44 111 LEU A CA 1
ATOM 854 C C . LEU A 1 111 ? -30.809 -19.221 39.685 1.00 95.44 111 LEU A C 1
ATOM 856 O O . LEU A 1 111 ? -30.262 -19.739 38.719 1.00 95.44 111 LEU A O 1
ATOM 860 N N . ALA A 1 112 ? -31.683 -18.223 39.567 1.00 96.25 112 ALA A N 1
ATOM 861 C CA . ALA A 1 112 ? -32.134 -17.660 38.297 1.00 96.25 112 ALA A CA 1
ATOM 862 C C . ALA A 1 112 ? -30.971 -17.131 37.451 1.00 96.25 112 ALA A C 1
ATOM 864 O O . ALA A 1 112 ? -30.875 -17.445 36.270 1.00 96.25 112 ALA A O 1
ATOM 865 N N . ALA A 1 113 ? -30.028 -16.409 38.064 1.00 97.38 113 ALA A N 1
ATOM 866 C CA . ALA A 1 113 ? -28.814 -15.948 37.391 1.00 97.38 113 ALA A CA 1
ATOM 867 C C . ALA A 1 113 ? -27.969 -17.118 36.848 1.00 97.38 113 ALA A C 1
ATOM 869 O O . ALA A 1 113 ? -27.528 -17.090 35.700 1.00 97.38 113 ALA A O 1
ATOM 870 N N . SER A 1 114 ? -27.784 -18.170 37.653 1.00 95.69 114 SER A N 1
ATOM 871 C CA . SER A 1 114 ? -27.034 -19.366 37.250 1.00 95.69 114 SER A CA 1
ATOM 872 C C . SER A 1 114 ? -27.738 -20.172 36.157 1.00 95.69 114 SER A C 1
ATOM 874 O O . SER A 1 114 ? -27.054 -20.732 35.308 1.00 95.69 114 SER A O 1
ATOM 876 N N . VAL A 1 115 ? -29.070 -20.256 36.190 1.00 95.94 115 VAL A N 1
ATOM 877 C CA . VAL A 1 115 ? -29.876 -21.010 35.217 1.00 95.94 115 VAL A CA 1
ATOM 878 C C . VAL A 1 115 ? -29.973 -20.263 33.885 1.00 95.94 115 VAL A C 1
ATOM 880 O O . VAL A 1 115 ? -29.847 -20.884 32.836 1.00 95.94 115 VAL A O 1
ATOM 883 N N . ALA A 1 116 ? -30.140 -18.938 33.914 1.00 94.06 116 ALA A N 1
ATOM 884 C CA . ALA A 1 116 ? -30.225 -18.100 32.717 1.00 94.06 116 ALA A CA 1
ATOM 885 C C . ALA A 1 116 ? -28.852 -17.692 32.141 1.00 94.06 116 ALA A C 1
ATOM 887 O O . ALA A 1 116 ? -28.794 -17.070 31.083 1.00 94.06 116 ALA A O 1
ATOM 888 N N . GLY A 1 117 ? -27.744 -17.994 32.830 1.00 95.56 117 GLY A N 1
ATOM 889 C CA . GLY A 1 117 ? -26.389 -17.654 32.376 1.00 95.56 117 GLY A CA 1
ATOM 890 C C . GLY A 1 117 ? -26.077 -16.151 32.380 1.00 95.56 117 GLY A C 1
ATOM 891 O O . GLY A 1 117 ? -25.176 -15.701 31.674 1.00 95.56 117 GLY A O 1
ATOM 892 N N . VAL A 1 118 ? -26.810 -15.356 33.164 1.00 96.56 118 VAL A N 1
ATOM 893 C CA . VAL A 1 118 ? -26.645 -13.896 33.263 1.00 96.56 118 VAL A CA 1
ATOM 894 C C . VAL A 1 118 ? -26.291 -13.472 34.686 1.00 96.56 118 VAL A C 1
ATOM 896 O O . VAL A 1 118 ? -26.532 -14.182 35.656 1.00 96.56 118 VAL A O 1
ATOM 899 N N . GLY A 1 119 ? -25.731 -12.274 34.854 1.00 95.38 119 GLY A N 1
ATOM 900 C CA . GLY A 1 119 ? -25.467 -11.732 36.190 1.00 95.38 119 GLY A CA 1
ATOM 901 C C . GLY A 1 119 ? -26.754 -11.389 36.953 1.00 95.38 119 GLY A C 1
ATOM 902 O O . GLY A 1 119 ? -27.740 -10.961 36.356 1.00 95.38 119 GLY A O 1
ATOM 903 N N . LYS A 1 120 ? -26.720 -11.444 38.295 1.00 96.06 120 LYS A N 1
ATOM 904 C CA . LYS A 1 120 ? -27.861 -11.115 39.188 1.00 96.06 120 LYS A CA 1
ATOM 905 C C . LYS A 1 120 ? -28.519 -9.756 38.902 1.00 96.06 120 LYS A C 1
ATOM 907 O O . LYS A 1 120 ? -29.699 -9.577 39.175 1.00 96.06 120 LYS A O 1
ATOM 912 N N . ARG A 1 121 ? -27.764 -8.798 38.347 1.00 95.62 121 ARG A N 1
ATOM 913 C CA . ARG A 1 121 ? -28.253 -7.468 37.938 1.00 95.62 121 ARG A CA 1
ATOM 914 C C . ARG A 1 121 ? -29.300 -7.535 36.816 1.00 95.62 121 ARG A C 1
ATOM 916 O O . ARG A 1 121 ? -30.118 -6.629 36.701 1.00 95.62 121 ARG A O 1
ATOM 923 N N . LYS A 1 122 ? -29.245 -8.569 35.973 1.00 96.19 122 LYS A N 1
ATOM 924 C CA . LYS A 1 122 ? -30.158 -8.767 34.842 1.00 96.19 122 LYS A CA 1
ATOM 925 C C . LYS A 1 122 ? -31.408 -9.554 35.203 1.00 96.19 122 LYS A C 1
ATOM 927 O O . LYS A 1 122 ? -32.341 -9.535 34.422 1.00 96.19 122 LYS A O 1
ATOM 932 N N . ILE A 1 123 ? -31.456 -10.178 36.375 1.00 96.62 123 ILE A N 1
ATOM 933 C CA . ILE A 1 123 ? -32.648 -10.883 36.836 1.00 96.62 123 ILE A CA 1
ATOM 934 C C . ILE A 1 123 ? -33.626 -9.883 37.454 1.00 96.62 123 ILE A C 1
ATOM 936 O O . ILE A 1 123 ? -33.296 -9.194 38.430 1.00 96.62 123 ILE A O 1
ATOM 940 N N . TRP A 1 124 ? -34.815 -9.809 36.870 1.00 95.75 124 TRP A N 1
ATOM 941 C CA . TRP A 1 124 ? -35.997 -9.174 37.433 1.00 95.75 124 TRP A CA 1
ATOM 942 C C . TRP A 1 124 ? -36.911 -10.261 38.006 1.00 95.75 124 TRP A C 1
ATOM 944 O O . TRP A 1 124 ? -37.076 -11.305 37.382 1.00 95.75 124 TRP A O 1
ATOM 954 N N . LEU A 1 125 ? -37.423 -10.029 39.212 1.00 94.81 125 LEU A N 1
ATOM 955 C CA . LEU A 1 125 ? -38.397 -10.886 39.886 1.00 94.81 125 LEU A CA 1
ATOM 956 C C . LEU A 1 125 ? -39.681 -10.068 39.983 1.00 94.81 125 LEU A C 1
ATOM 958 O O . LEU A 1 125 ? -39.585 -8.895 40.368 1.00 94.81 125 LEU A O 1
ATOM 962 N N . ASP A 1 126 ? -40.818 -10.657 39.632 1.00 93.50 126 ASP A N 1
ATOM 963 C CA . ASP A 1 126 ? -42.109 -9.986 39.763 1.00 93.50 126 ASP A CA 1
ATOM 964 C C . ASP A 1 126 ? -42.444 -9.756 41.250 1.00 93.50 126 ASP A C 1
ATOM 966 O O . ASP A 1 126 ? -42.397 -10.706 42.040 1.00 93.50 126 ASP A O 1
ATOM 970 N N . PRO A 1 127 ? -42.729 -8.512 41.682 1.00 91.81 127 PRO A N 1
ATOM 971 C CA . PRO A 1 127 ? -43.163 -8.240 43.048 1.00 91.81 127 PRO A CA 1
ATOM 972 C C . PRO A 1 127 ? -44.557 -8.796 43.384 1.00 91.81 127 PRO A C 1
ATOM 974 O O . PRO A 1 127 ? -44.859 -8.888 44.573 1.00 91.81 127 PRO A O 1
ATOM 977 N N . SER A 1 128 ? -45.376 -9.160 42.396 1.00 90.56 128 SER A N 1
ATOM 978 C CA . SER A 1 128 ? -46.722 -9.723 42.591 1.00 90.56 128 SER A CA 1
ATOM 979 C C . SER A 1 128 ? -46.664 -11.220 42.919 1.00 90.56 128 SER A C 1
ATOM 981 O O . SER A 1 128 ? -47.360 -11.684 43.818 1.00 90.56 128 SER A O 1
ATOM 983 N N . ASP A 1 129 ? -45.731 -11.949 42.297 1.00 88.62 129 ASP A N 1
ATOM 984 C CA . ASP A 1 129 ? -45.581 -13.410 42.424 1.00 88.62 129 ASP A CA 1
ATOM 985 C C . ASP A 1 129 ? -44.548 -13.821 43.496 1.00 88.62 129 ASP A C 1
ATOM 987 O O . ASP A 1 129 ? -43.896 -14.867 43.410 1.00 88.62 129 ASP A O 1
ATOM 991 N N . GLN A 1 130 ? -44.332 -12.996 44.527 1.00 90.38 130 GLN A N 1
ATOM 992 C CA . GLN A 1 130 ? -43.272 -13.239 45.521 1.00 90.38 130 GLN A CA 1
ATOM 993 C C . GLN A 1 130 ? -43.440 -14.556 46.292 1.00 90.38 130 GLN A C 1
ATOM 995 O O . GLN A 1 130 ? -42.437 -15.177 46.657 1.00 90.38 130 GLN A O 1
ATOM 1000 N N . SER A 1 131 ? -44.680 -14.990 46.532 1.00 89.62 131 SER A N 1
ATOM 1001 C CA . SER A 1 131 ? -44.996 -16.251 47.214 1.00 89.62 131 SER A CA 1
ATOM 1002 C C . SER A 1 131 ? -44.608 -17.468 46.367 1.00 89.62 131 SER A C 1
ATOM 1004 O O . SER A 1 131 ? -43.941 -18.380 46.858 1.00 89.62 131 SER A O 1
ATOM 1006 N N . GLU A 1 132 ? -44.944 -17.458 45.078 1.00 90.06 132 GLU A N 1
ATOM 1007 C CA . GLU A 1 132 ? -44.633 -18.539 44.141 1.00 90.06 132 GLU A CA 1
ATOM 1008 C C . GLU A 1 132 ? -43.129 -18.633 43.860 1.00 90.06 132 GLU A C 1
ATOM 1010 O O . GLU A 1 132 ? -42.539 -19.719 43.914 1.00 90.06 132 GLU A O 1
ATOM 1015 N N . ILE A 1 133 ? -42.468 -17.484 43.683 1.00 93.31 133 ILE A N 1
ATOM 1016 C CA . ILE A 1 133 ? -41.010 -17.423 43.549 1.00 93.31 133 ILE A CA 1
ATOM 1017 C C . ILE A 1 133 ? -40.345 -17.926 44.838 1.00 93.31 133 ILE A C 1
ATOM 1019 O O . ILE A 1 133 ? -39.383 -18.692 44.762 1.00 93.31 133 ILE A O 1
ATOM 1023 N N . GLY A 1 134 ? -40.851 -17.556 46.019 1.00 91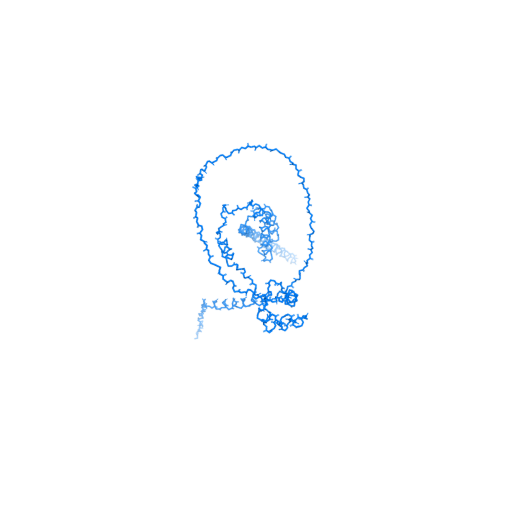.25 134 GLY A N 1
ATOM 1024 C CA . GLY A 1 134 ? -40.329 -18.004 47.315 1.00 91.25 134 GLY A CA 1
ATOM 1025 C C . GLY A 1 134 ? -40.284 -19.530 47.463 1.00 91.25 134 GLY A C 1
ATOM 1026 O O . GLY A 1 134 ? -39.289 -20.066 47.955 1.00 91.25 134 GLY A O 1
ATOM 1027 N N . ASN A 1 135 ? -41.292 -20.230 46.937 1.00 90.94 135 ASN A N 1
ATOM 1028 C CA . ASN A 1 135 ? -41.405 -21.693 46.981 1.00 90.94 135 ASN A CA 1
ATOM 1029 C C . ASN A 1 135 ? -40.456 -22.424 46.001 1.00 90.94 135 ASN A C 1
ATOM 1031 O O . ASN A 1 135 ? -40.300 -23.651 46.054 1.00 90.94 135 ASN A O 1
ATOM 1035 N N . ALA A 1 136 ? -39.775 -21.704 45.103 1.00 91.62 136 ALA A N 1
ATOM 1036 C CA . ALA A 1 136 ? -38.895 -22.293 44.097 1.00 91.62 136 ALA A CA 1
ATOM 1037 C C . ALA A 1 136 ? -37.469 -22.575 44.609 1.00 91.62 136 ALA A C 1
ATOM 1039 O O . ALA A 1 136 ? -36.545 -21.777 44.443 1.00 91.62 136 ALA A O 1
ATOM 1040 N N . ASN A 1 137 ? -37.264 -23.773 45.166 1.00 91.81 137 ASN A N 1
ATOM 1041 C CA . ASN A 1 137 ? -35.967 -24.207 45.712 1.00 91.81 137 ASN A CA 1
ATOM 1042 C C . ASN A 1 137 ? -35.037 -24.900 44.692 1.00 91.81 137 ASN A C 1
ATOM 1044 O O . ASN A 1 137 ? -33.816 -24.918 44.868 1.00 91.81 137 ASN A O 1
ATOM 1048 N N . SER A 1 138 ? -35.586 -25.469 43.612 1.00 94.06 138 SER A N 1
ATOM 1049 C CA . SER A 1 138 ? -34.831 -26.239 42.613 1.00 94.06 138 SER A CA 1
ATOM 1050 C C . SER A 1 138 ? -34.575 -25.448 41.324 1.00 94.06 138 SER A C 1
ATOM 1052 O O . SER A 1 138 ? -35.360 -24.594 40.910 1.00 94.06 138 SER A O 1
ATOM 1054 N N . ARG A 1 139 ? -33.472 -25.757 40.626 1.00 95.12 139 ARG A N 1
ATOM 1055 C CA . ARG A 1 139 ? -33.138 -25.119 39.333 1.00 95.12 139 ARG A CA 1
ATOM 1056 C C . ARG A 1 139 ? -34.173 -25.410 38.243 1.00 95.12 139 ARG A C 1
ATOM 1058 O O . ARG A 1 139 ? -34.390 -24.569 37.376 1.00 95.12 139 ARG A O 1
ATOM 1065 N N . THR A 1 140 ? -34.796 -26.587 38.281 1.00 95.38 140 THR A N 1
ATOM 1066 C CA . THR A 1 140 ? -35.856 -26.979 37.345 1.00 95.38 140 THR A CA 1
ATOM 1067 C C . THR A 1 140 ? -37.114 -26.144 37.553 1.00 95.38 140 THR A C 1
ATOM 1069 O O . THR A 1 140 ? -37.706 -25.715 36.568 1.00 95.38 140 THR A 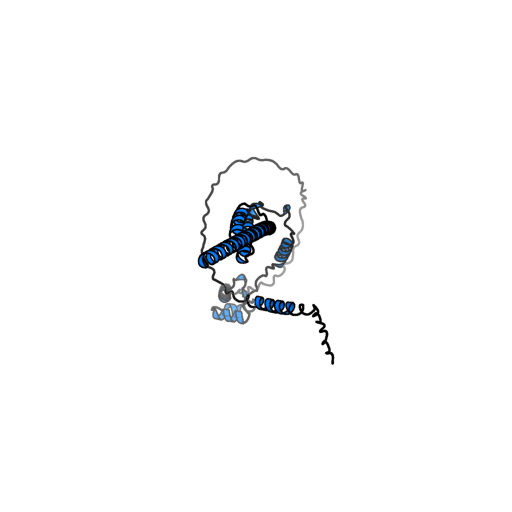O 1
ATOM 1072 N N . HIS A 1 141 ? -37.475 -25.840 38.805 1.00 95.38 141 HIS A N 1
ATOM 1073 C CA . HIS A 1 141 ? -38.617 -24.981 39.117 1.00 95.38 141 HIS A CA 1
ATOM 1074 C C . HIS A 1 141 ? -38.363 -23.529 38.687 1.00 95.38 141 HIS A C 1
ATOM 1076 O O . HIS A 1 141 ? -39.171 -22.948 37.974 1.00 95.38 141 HIS A O 1
ATOM 1082 N N . VAL A 1 142 ? -37.173 -22.988 38.973 1.00 95.62 142 VAL A N 1
ATOM 1083 C CA . VAL A 1 142 ? -36.761 -21.654 38.493 1.00 95.62 142 VAL A CA 1
ATOM 1084 C C . VAL A 1 142 ? -36.779 -21.558 36.959 1.00 95.62 142 VAL A C 1
ATOM 1086 O O . VAL A 1 142 ? -37.102 -20.510 36.412 1.00 95.62 142 VAL A O 1
ATOM 1089 N N . LYS A 1 143 ? -36.472 -22.648 36.241 1.00 96.19 143 LYS A N 1
ATOM 1090 C CA . LYS A 1 143 ? -36.561 -22.689 34.772 1.00 96.19 143 LYS A CA 1
ATOM 1091 C C . LYS A 1 143 ? -38.006 -22.584 34.263 1.00 96.19 143 LYS A C 1
ATOM 1093 O O . LYS A 1 143 ? -38.198 -22.006 33.197 1.00 96.19 143 LYS A O 1
ATOM 1098 N N . LYS A 1 144 ? -38.989 -23.116 35.003 1.00 95.94 144 LYS A N 1
ATOM 1099 C CA . LYS A 1 144 ? -40.422 -22.944 34.701 1.00 95.94 144 LYS A CA 1
ATOM 1100 C C . LYS A 1 144 ? -40.834 -21.486 34.901 1.00 95.94 144 LYS A C 1
ATOM 1102 O O . LYS A 1 144 ? -41.222 -20.857 33.933 1.00 95.94 144 LYS A O 1
ATOM 1107 N N . LEU A 1 145 ? -40.509 -20.892 36.053 1.00 95.44 145 LEU A N 1
ATOM 1108 C CA . LEU A 1 145 ? -40.796 -19.476 36.343 1.00 95.44 145 LEU A CA 1
ATOM 1109 C C . LEU A 1 145 ? -40.178 -18.482 35.340 1.00 95.44 145 LEU A C 1
ATOM 1111 O O . LEU A 1 145 ? -40.729 -17.413 35.093 1.00 95.44 145 LEU A O 1
ATOM 1115 N N . ILE A 1 146 ? -39.029 -18.816 34.741 1.00 95.69 146 ILE A N 1
ATOM 1116 C CA . ILE A 1 146 ? -38.438 -18.020 33.648 1.00 95.69 146 ILE A CA 1
ATOM 1117 C C . ILE A 1 146 ? -39.244 -18.153 32.346 1.00 95.69 146 ILE A C 1
ATOM 1119 O O . ILE A 1 146 ? -39.330 -17.199 31.577 1.00 95.69 146 ILE A O 1
ATOM 1123 N N . LYS A 1 147 ? -39.792 -19.340 32.070 1.00 95.38 147 LYS A N 1
ATOM 1124 C CA . LYS A 1 147 ? -40.621 -19.607 30.889 1.00 95.38 147 LYS A CA 1
ATOM 1125 C C . LYS A 1 147 ? -42.009 -18.976 31.026 1.00 95.38 147 LYS A C 1
ATOM 1127 O O . LYS A 1 147 ? -42.514 -18.455 30.037 1.00 95.38 147 LYS A O 1
ATOM 1132 N N . ASP A 1 148 ? -42.569 -19.017 32.230 1.00 92.94 148 ASP A N 1
ATOM 1133 C CA . ASP A 1 148 ? -43.917 -18.538 32.547 1.00 92.94 148 ASP A CA 1
ATOM 1134 C C . ASP A 1 148 ? -43.962 -17.004 32.675 1.00 92.94 148 ASP A C 1
ATOM 1136 O O . ASP A 1 148 ? -44.991 -16.388 32.422 1.00 92.94 148 ASP A O 1
ATOM 1140 N N . GLY A 1 149 ? -42.816 -16.368 32.954 1.00 92.62 149 GLY A N 1
ATOM 1141 C CA . GLY A 1 149 ? -42.646 -14.913 32.881 1.00 92.62 149 GLY A CA 1
ATOM 1142 C C . GLY A 1 149 ? -42.501 -14.209 34.230 1.00 92.62 149 GLY A C 1
ATOM 1143 O O . GLY A 1 149 ? -42.104 -13.047 34.242 1.00 92.62 149 GLY A O 1
ATOM 1144 N N . SER A 1 150 ? -42.692 -14.900 35.357 1.00 93.31 150 SER A N 1
ATOM 1145 C CA . SER A 1 150 ? -42.492 -14.337 36.706 1.00 93.31 150 SER A CA 1
ATOM 1146 C C . SER A 1 150 ? -41.023 -13.974 36.997 1.00 93.31 150 SER A C 1
ATOM 1148 O O . SER A 1 150 ? -40.722 -13.132 37.849 1.00 93.31 150 SER A O 1
ATOM 1150 N N . ILE A 1 151 ? -40.069 -14.588 36.279 1.00 95.12 151 ILE A N 1
ATOM 1151 C CA . ILE A 1 151 ? -38.644 -14.221 36.311 1.00 95.12 151 ILE A CA 1
ATOM 1152 C C . ILE A 1 151 ? -38.182 -13.778 34.922 1.00 95.12 151 ILE A C 1
ATOM 1154 O O . ILE A 1 151 ? -37.977 -14.594 34.025 1.00 95.12 151 ILE A O 1
ATOM 1158 N N . ILE A 1 152 ? -37.899 -12.483 34.767 1.00 96.00 152 ILE A N 1
ATOM 1159 C CA . ILE A 1 152 ? -37.527 -11.890 33.476 1.00 96.00 152 ILE A CA 1
ATOM 1160 C C . ILE A 1 152 ? -36.034 -11.563 33.432 1.00 96.00 152 ILE A C 1
ATOM 1162 O O . ILE A 1 152 ? -35.462 -10.949 34.340 1.00 96.00 152 ILE A O 1
ATOM 1166 N N . VAL A 1 153 ? -35.390 -11.912 32.318 1.00 96.25 153 VAL A N 1
ATOM 1167 C CA . VAL A 1 153 ? -34.040 -11.439 32.002 1.00 96.25 153 VAL A CA 1
ATOM 1168 C C . VAL A 1 153 ? -34.133 -10.058 31.357 1.00 96.25 153 VAL A C 1
ATOM 1170 O O . VAL A 1 153 ? -34.529 -9.913 30.203 1.00 96.25 153 VAL A O 1
ATOM 1173 N N . LYS A 1 154 ? -33.725 -9.021 32.093 1.00 95.62 154 LYS A N 1
ATOM 1174 C CA . LYS A 1 154 ? -33.650 -7.652 31.575 1.00 95.62 154 LYS A CA 1
ATOM 1175 C C . LYS A 1 154 ? -32.698 -7.595 30.375 1.00 95.62 154 LYS A C 1
ATOM 1177 O O . LYS A 1 154 ? -31.578 -8.115 30.470 1.00 95.62 154 LYS A O 1
ATOM 1182 N N . PRO A 1 155 ? -33.055 -6.878 29.297 1.00 95.44 155 PRO A N 1
ATOM 1183 C CA . PRO A 1 155 ? -32.163 -6.703 28.162 1.00 95.44 155 PRO A CA 1
ATOM 1184 C C . PRO A 1 155 ? -30.872 -5.970 28.556 1.00 95.44 155 PRO A C 1
ATOM 1186 O O . PRO A 1 155 ? -30.746 -5.318 29.606 1.00 95.44 155 PRO A O 1
ATOM 1189 N N . ASN A 1 156 ? -29.857 -6.088 27.704 1.00 94.69 156 ASN A N 1
ATOM 1190 C CA . ASN A 1 156 ? -28.603 -5.368 27.888 1.00 94.69 156 ASN A CA 1
ATOM 1191 C C . ASN A 1 156 ? -28.798 -3.863 27.683 1.00 94.69 156 ASN A C 1
ATOM 1193 O O . ASN A 1 156 ? -29.555 -3.435 26.820 1.00 94.69 156 ASN A O 1
ATOM 1197 N N . VAL A 1 157 ? -28.092 -3.059 28.486 1.00 94.81 157 VAL A N 1
ATOM 1198 C CA . VAL A 1 157 ? -28.103 -1.605 28.294 1.00 94.81 157 VAL A CA 1
ATOM 1199 C C . VAL A 1 157 ? -27.312 -1.325 27.023 1.00 94.81 157 VAL A C 1
ATOM 1201 O O . VAL A 1 157 ? -26.160 -1.747 26.903 1.00 94.81 157 VAL A O 1
ATOM 1204 N N . VAL A 1 158 ? -27.943 -0.670 26.053 1.00 94.69 158 VAL A N 1
ATOM 1205 C CA . VAL A 1 158 ? -27.349 -0.471 24.731 1.00 94.69 158 VAL A CA 1
ATOM 1206 C C . VAL A 1 158 ? -26.335 0.669 24.779 1.00 94.69 158 VAL A C 1
ATOM 1208 O O . VAL A 1 158 ? -26.682 1.825 25.003 1.00 94.69 158 VAL A O 1
ATOM 1211 N N . HIS A 1 159 ? -25.071 0.365 24.484 1.00 96.56 159 HIS A N 1
ATOM 1212 C CA . HIS A 1 159 ? -24.048 1.382 24.236 1.00 96.56 159 HIS A CA 1
ATOM 1213 C C . HIS A 1 159 ? -23.936 1.660 22.734 1.00 96.56 159 HIS A C 1
ATOM 1215 O O . HIS A 1 159 ? -23.226 0.968 21.999 1.00 96.56 159 HIS A O 1
ATOM 1221 N N . SER A 1 160 ? -24.649 2.688 22.265 1.00 96.62 160 SER A N 1
ATOM 1222 C CA . SER A 1 160 ? -24.620 3.071 20.851 1.00 96.62 160 SER A CA 1
ATOM 1223 C C . SER A 1 160 ? -23.226 3.530 20.411 1.00 96.62 160 SER A C 1
ATOM 1225 O O . SER A 1 160 ? -22.585 4.367 21.048 1.00 96.62 160 SER A O 1
ATOM 1227 N N . ARG A 1 161 ? -22.775 3.016 19.261 1.00 97.06 161 ARG A N 1
ATOM 1228 C CA . ARG A 1 161 ? -21.515 3.412 18.609 1.00 97.06 161 ARG A CA 1
ATOM 1229 C C . ARG A 1 161 ? -21.692 4.480 17.527 1.00 97.06 161 ARG A C 1
ATOM 1231 O O . ARG A 1 161 ? -20.709 4.792 16.860 1.00 97.06 161 ARG A O 1
ATOM 1238 N N . ALA A 1 162 ? -22.899 5.027 17.339 1.00 97.62 162 ALA A N 1
ATOM 1239 C CA . ALA A 1 162 ? -23.210 5.986 16.269 1.00 97.62 162 ALA A CA 1
ATOM 1240 C C . ALA A 1 162 ? -22.214 7.158 16.236 1.00 97.62 162 ALA A C 1
ATOM 1242 O O . ALA A 1 162 ? -21.428 7.262 15.296 1.00 97.62 162 ALA A O 1
ATOM 1243 N N . ARG A 1 163 ? -22.090 7.893 17.351 1.00 97.75 163 ARG A N 1
ATOM 1244 C CA . ARG A 1 163 ? -21.145 9.019 17.490 1.00 97.75 163 ARG A CA 1
ATOM 1245 C C . ARG A 1 163 ? -19.693 8.645 17.169 1.00 97.75 163 ARG A C 1
ATOM 1247 O O . ARG A 1 163 ? -18.963 9.417 16.552 1.00 97.75 163 ARG A O 1
ATOM 1254 N N . THR A 1 164 ? -19.248 7.448 17.564 1.00 97.75 164 THR A N 1
ATOM 1255 C CA . THR A 1 164 ? -17.894 6.965 17.249 1.00 97.75 164 THR A CA 1
ATOM 1256 C C . THR A 1 164 ? -17.719 6.706 15.752 1.00 97.75 164 THR A C 1
ATOM 1258 O O . THR A 1 164 ? -16.658 7.012 15.209 1.00 97.75 164 THR A O 1
ATOM 1261 N N . ARG A 1 165 ? -18.731 6.151 15.071 1.00 97.75 165 ARG A N 1
ATOM 1262 C CA . ARG A 1 165 ? -18.687 5.914 13.618 1.00 97.75 165 ARG A CA 1
ATOM 1263 C C . ARG A 1 165 ? -18.652 7.230 12.848 1.00 97.75 165 ARG A C 1
ATOM 1265 O O . ARG A 1 165 ? -17.824 7.352 11.946 1.00 97.75 165 ARG A O 1
ATOM 1272 N N . ASP A 1 166 ? -19.454 8.206 13.260 1.00 98.06 166 ASP A N 1
ATOM 1273 C CA . ASP A 1 166 ? -19.511 9.528 12.627 1.00 98.06 166 ASP A CA 1
ATOM 1274 C C . ASP A 1 166 ? -18.172 10.256 12.769 1.00 98.06 166 ASP A C 1
ATOM 1276 O O . ASP A 1 166 ? -17.601 10.739 11.788 1.00 98.06 166 ASP A O 1
ATOM 1280 N N . LEU A 1 167 ? -17.581 10.220 13.968 1.00 98.06 167 LEU A N 1
ATOM 1281 C CA . LEU A 1 167 ? -16.254 10.780 14.220 1.00 98.06 167 LEU A CA 1
ATOM 1282 C C . LEU A 1 167 ? -15.155 10.063 13.418 1.00 98.06 167 LEU A C 1
ATOM 1284 O O . LEU A 1 167 ? -14.241 10.716 12.910 1.00 98.06 167 LEU A O 1
ATOM 1288 N N . LEU A 1 168 ? -15.222 8.737 13.260 1.00 97.81 168 LEU A N 1
ATOM 1289 C CA . LEU A 1 168 ? -14.288 7.999 12.402 1.00 97.81 168 LEU A CA 1
ATOM 1290 C C . LEU A 1 168 ? -14.476 8.344 10.919 1.00 97.81 168 LEU A C 1
ATOM 1292 O O . LEU A 1 168 ? -13.482 8.457 10.203 1.00 97.81 168 LEU A O 1
ATOM 1296 N N . ALA A 1 169 ? -15.710 8.547 10.453 1.00 97.75 169 ALA A N 1
ATOM 1297 C CA . ALA A 1 169 ? -15.987 8.989 9.089 1.00 97.75 169 ALA A CA 1
ATOM 1298 C C . ALA A 1 169 ? -15.431 10.400 8.836 1.00 97.75 169 ALA A C 1
ATOM 1300 O O . ALA A 1 169 ? -14.735 10.613 7.842 1.00 97.75 169 ALA A O 1
ATOM 1301 N N . ALA A 1 170 ? -15.635 11.331 9.772 1.00 97.81 170 ALA A N 1
ATOM 1302 C CA . ALA A 1 170 ? -15.035 12.663 9.730 1.00 97.81 170 ALA A CA 1
ATOM 1303 C C . ALA A 1 170 ? -13.495 12.604 9.739 1.00 97.81 170 ALA A C 1
ATOM 1305 O O . ALA A 1 170 ? -12.852 13.290 8.943 1.00 97.81 170 ALA A O 1
ATOM 1306 N N . LYS A 1 171 ? -12.894 11.733 10.566 1.00 97.31 171 LYS A N 1
ATOM 1307 C CA . LYS A 1 171 ? -11.439 11.500 10.585 1.00 97.31 171 LYS A CA 1
ATOM 1308 C C . LYS A 1 171 ? -10.906 10.932 9.269 1.00 97.31 171 LYS A C 1
ATOM 1310 O O . LYS A 1 171 ? -9.849 11.370 8.825 1.00 97.31 171 LYS A O 1
ATOM 1315 N N . ARG A 1 172 ? -11.621 10.007 8.613 1.00 97.38 172 ARG A N 1
ATOM 1316 C CA . ARG A 1 172 ? -11.238 9.490 7.280 1.00 97.38 172 ARG A CA 1
ATOM 1317 C C . ARG A 1 172 ? -11.251 10.582 6.210 1.00 97.38 172 ARG A C 1
ATOM 1319 O O . ARG A 1 172 ? -10.392 10.562 5.340 1.00 97.38 172 ARG A O 1
ATOM 1326 N N . LYS A 1 173 ? -12.165 11.554 6.316 1.00 97.12 173 LYS A N 1
ATOM 1327 C CA . LYS A 1 173 ? -12.190 12.765 5.473 1.00 97.12 173 LYS A CA 1
ATOM 1328 C C . LYS A 1 173 ? -11.073 13.771 5.815 1.00 97.12 173 LYS A C 1
ATOM 1330 O O . LYS A 1 173 ? -10.987 14.811 5.180 1.00 97.12 173 LYS A O 1
ATOM 1335 N N . GLY A 1 174 ? -10.248 13.502 6.830 1.00 96.88 174 GLY A N 1
ATOM 1336 C CA . GLY A 1 174 ? -9.138 14.361 7.254 1.00 96.88 174 GLY A CA 1
ATOM 1337 C C . GLY A 1 174 ? -9.460 15.332 8.396 1.00 96.88 174 GLY A C 1
ATOM 1338 O O . GLY A 1 174 ? -8.551 15.994 8.900 1.00 96.88 174 GLY A O 1
ATOM 1339 N N . ARG A 1 175 ? -10.708 15.399 8.881 1.00 97.31 175 ARG A N 1
ATOM 1340 C CA . ARG A 1 175 ? -11.073 16.274 10.013 1.00 97.31 175 ARG A CA 1
ATOM 1341 C C . ARG A 1 175 ? -10.445 15.783 11.325 1.00 97.31 175 ARG A C 1
ATOM 1343 O O . ARG A 1 175 ? -10.169 14.599 11.495 1.00 97.31 175 ARG A O 1
ATOM 1350 N N . HIS A 1 176 ? -10.241 16.691 12.282 1.00 95.69 176 HIS A N 1
ATOM 1351 C CA . HIS A 1 176 ? -9.657 16.396 13.605 1.00 95.69 176 HIS A CA 1
ATOM 1352 C C . HIS A 1 176 ? -8.225 15.806 13.580 1.00 95.69 176 HIS A C 1
ATOM 1354 O O . HIS A 1 176 ? -7.850 15.063 14.489 1.00 95.69 176 HIS A O 1
ATOM 1360 N N . THR A 1 177 ? -7.414 16.126 12.561 1.00 95.94 177 THR A N 1
ATOM 1361 C CA . THR A 1 177 ? -6.018 15.641 12.407 1.00 95.94 177 THR A CA 1
ATOM 1362 C C . THR A 1 177 ? -4.942 16.739 12.485 1.00 95.94 177 THR A C 1
ATOM 1364 O O . THR A 1 177 ? -3.742 16.443 12.397 1.00 95.94 177 THR A O 1
ATOM 1367 N N . GLY A 1 178 ? -5.357 17.998 12.663 1.00 96.44 178 GLY A N 1
ATOM 1368 C CA . GLY A 1 178 ? -4.470 19.161 12.763 1.00 96.44 178 GLY A CA 1
ATOM 1369 C C . GLY A 1 178 ? -3.545 19.129 13.989 1.00 96.44 178 GLY A C 1
ATOM 1370 O O . GLY A 1 178 ? -3.766 18.320 14.896 1.00 96.44 178 GLY A O 1
ATOM 1371 N N . PRO A 1 179 ? -2.515 19.997 14.033 1.00 96.56 179 PRO A N 1
ATOM 1372 C CA . PRO A 1 179 ? -1.448 19.966 15.038 1.00 96.56 179 PRO A CA 1
ATOM 1373 C C . PRO A 1 179 ? -1.969 20.000 16.480 1.00 96.56 179 PRO A C 1
ATOM 1375 O O . PRO A 1 179 ? -1.569 19.153 17.271 1.00 96.56 179 PRO A O 1
ATOM 1378 N N . GLY A 1 180 ? -2.963 20.839 16.794 1.00 97.44 180 GLY A N 1
ATOM 1379 C CA . GLY A 1 180 ? -3.549 20.929 18.143 1.00 97.44 180 GLY A CA 1
ATOM 1380 C C . GLY A 1 180 ? -4.307 19.680 18.628 1.00 97.44 180 GLY A C 1
ATOM 1381 O O . GLY A 1 180 ? -4.681 19.593 19.793 1.00 97.44 180 GLY A O 1
ATOM 1382 N N . LYS A 1 181 ? -4.558 18.689 17.760 1.00 96.94 181 LYS A N 1
ATOM 1383 C CA . LYS A 1 181 ? -5.134 17.384 18.147 1.00 96.94 181 LYS A CA 1
ATOM 1384 C C . LYS A 1 181 ? -4.091 16.266 18.191 1.00 96.94 181 LYS A C 1
ATOM 1386 O O . LYS A 1 181 ? -4.428 15.132 18.544 1.00 96.94 181 LYS A O 1
ATOM 1391 N N . ARG A 1 182 ? -2.842 16.540 17.807 1.00 96.44 182 ARG A N 1
ATOM 1392 C CA . ARG A 1 182 ? -1.768 15.546 17.810 1.00 96.44 182 ARG A CA 1
ATOM 1393 C C . ARG A 1 182 ? -1.189 15.460 19.214 1.00 96.44 182 ARG A C 1
ATOM 1395 O O . ARG A 1 182 ? -0.703 16.439 19.755 1.00 96.44 182 ARG A O 1
ATOM 1402 N N . LYS A 1 183 ? -1.251 14.260 19.781 1.00 96.12 183 LYS A N 1
ATOM 1403 C CA . LYS A 1 183 ? -0.527 13.879 20.993 1.00 96.12 183 LYS A CA 1
ATOM 1404 C C . LYS A 1 183 ? 0.542 12.855 20.602 1.00 96.12 183 LYS A C 1
ATOM 1406 O O . LYS A 1 183 ? 0.283 12.039 19.707 1.00 96.12 183 LYS A O 1
ATOM 1411 N N . GLY A 1 184 ? 1.709 12.923 21.242 1.00 96.75 184 GLY A N 1
ATOM 1412 C CA . GLY A 1 184 ? 2.881 12.095 20.931 1.00 96.75 184 GLY A CA 1
ATOM 1413 C C . GLY A 1 184 ? 3.692 12.570 19.716 1.00 96.75 184 GLY A C 1
ATOM 1414 O O . GLY A 1 184 ? 3.233 13.391 18.919 1.00 96.75 184 GLY A O 1
ATOM 1415 N N . THR A 1 185 ? 4.905 12.031 19.575 1.00 97.44 185 THR A N 1
ATOM 1416 C CA . THR A 1 185 ? 5.842 12.361 18.488 1.00 97.44 185 THR A CA 1
ATOM 1417 C C . THR A 1 185 ? 5.402 11.770 17.141 1.00 97.44 185 THR A C 1
ATOM 1419 O O . THR A 1 185 ? 4.553 10.877 17.074 1.00 97.44 185 THR A O 1
ATOM 1422 N N . SER A 1 186 ? 5.983 12.256 16.037 1.00 96.75 186 SER A N 1
ATOM 1423 C CA . SER A 1 186 ? 5.718 11.712 14.692 1.00 96.75 186 SER A CA 1
ATOM 1424 C C . SER A 1 186 ? 6.059 10.218 14.602 1.00 96.75 186 SER A C 1
ATOM 1426 O O . SER A 1 186 ? 5.254 9.431 14.099 1.00 96.75 186 SER A O 1
ATOM 1428 N N . GLU A 1 187 ? 7.199 9.822 15.181 1.00 97.44 187 GLU A N 1
ATOM 1429 C CA . GLU A 1 187 ? 7.671 8.433 15.188 1.00 97.44 187 GLU A CA 1
ATOM 1430 C C . GLU A 1 187 ? 6.733 7.513 15.983 1.00 97.44 187 GLU A C 1
ATOM 1432 O O . GLU A 1 187 ? 6.414 6.425 15.514 1.00 97.44 187 GLU A O 1
ATOM 1437 N N . ALA A 1 188 ? 6.191 7.965 17.121 1.00 97.19 188 ALA A N 1
ATOM 1438 C CA . ALA A 1 188 ? 5.216 7.185 17.890 1.00 97.19 188 ALA A CA 1
ATOM 1439 C C . ALA A 1 188 ? 3.884 6.994 17.139 1.00 97.19 188 ALA A C 1
ATOM 1441 O O . ALA A 1 188 ? 3.241 5.950 17.242 1.00 97.19 188 ALA A O 1
ATOM 1442 N N . ARG A 1 189 ? 3.456 7.998 16.363 1.00 96.38 189 ARG A N 1
ATOM 1443 C CA . ARG A 1 189 ? 2.197 7.952 15.601 1.00 96.38 189 ARG A CA 1
ATOM 1444 C C . ARG A 1 189 ? 2.306 7.067 14.360 1.00 96.38 189 ARG A C 1
ATOM 1446 O O . ARG A 1 189 ? 1.373 6.325 14.062 1.00 96.38 189 ARG A O 1
ATOM 1453 N N . MET A 1 190 ? 3.404 7.181 13.612 1.00 95.69 190 MET A N 1
ATOM 1454 C CA . MET A 1 190 ? 3.669 6.418 12.389 1.00 95.69 190 MET A CA 1
ATOM 1455 C C . MET A 1 190 ? 5.173 6.141 12.245 1.00 95.69 190 MET A C 1
ATOM 1457 O O . MET A 1 190 ? 5.861 6.899 11.555 1.00 95.69 190 MET A O 1
ATOM 1461 N N . PRO A 1 191 ? 5.667 5.021 12.805 1.00 98.19 191 PRO A N 1
ATOM 1462 C CA . PRO A 1 191 ? 7.095 4.735 12.838 1.00 98.19 191 PRO A CA 1
ATOM 1463 C C . PRO A 1 191 ? 7.734 4.684 11.449 1.00 98.19 191 PRO A C 1
ATOM 1465 O O . PRO A 1 191 ? 7.219 4.028 10.528 1.00 98.19 191 PRO A O 1
ATOM 1468 N N . THR A 1 192 ? 8.898 5.309 11.302 1.00 97.44 192 THR A N 1
ATOM 1469 C CA . THR A 1 192 ? 9.665 5.388 10.053 1.00 97.44 192 THR A CA 1
ATOM 1470 C C . THR A 1 192 ? 10.016 3.995 9.533 1.00 97.44 192 THR A C 1
ATOM 1472 O O . THR A 1 192 ? 9.904 3.723 8.332 1.00 97.44 192 THR A O 1
ATOM 1475 N N . LYS A 1 193 ? 10.315 3.048 10.436 1.00 97.44 193 LYS A N 1
ATOM 1476 C CA . LYS A 1 193 ? 10.549 1.634 10.091 1.00 97.44 193 LYS A CA 1
ATOM 1477 C C . LYS A 1 193 ? 9.348 1.009 9.374 1.00 97.44 193 LYS A C 1
ATOM 1479 O O . LYS A 1 193 ? 9.517 0.303 8.378 1.00 97.44 193 LYS A O 1
ATOM 1484 N N . VAL A 1 194 ? 8.123 1.285 9.833 1.00 97.69 194 VAL A N 1
ATOM 1485 C CA . VAL A 1 194 ? 6.889 0.769 9.212 1.00 97.69 194 VAL A CA 1
ATOM 1486 C C . VAL A 1 194 ? 6.684 1.383 7.829 1.00 97.69 194 VAL A C 1
ATOM 1488 O O . VAL A 1 194 ? 6.330 0.666 6.888 1.00 97.69 194 VAL A O 1
ATOM 1491 N N . GLN A 1 195 ? 6.952 2.680 7.674 1.00 96.44 195 GLN A N 1
ATOM 1492 C CA . GLN A 1 195 ? 6.872 3.361 6.379 1.00 96.44 195 GLN A CA 1
ATOM 1493 C C . GLN A 1 195 ? 7.884 2.782 5.373 1.00 96.44 195 GLN A C 1
ATOM 1495 O O . GLN A 1 195 ? 7.505 2.423 4.253 1.00 96.44 195 GLN A O 1
ATOM 1500 N N . TRP A 1 196 ? 9.140 2.589 5.792 1.00 96.69 196 TRP A N 1
ATOM 1501 C CA . TRP A 1 196 ? 10.191 1.953 4.991 1.00 96.69 196 TRP A CA 1
ATOM 1502 C C . TRP A 1 196 ? 9.809 0.533 4.563 1.00 96.69 196 TRP A C 1
ATOM 1504 O O . TRP A 1 196 ? 9.877 0.204 3.376 1.00 96.69 196 TRP A O 1
ATOM 1514 N N . MET A 1 197 ? 9.337 -0.296 5.502 1.00 97.62 197 MET A N 1
ATOM 1515 C CA . MET A 1 197 ? 8.903 -1.666 5.210 1.00 97.62 197 MET A CA 1
ATOM 1516 C C . MET A 1 197 ? 7.759 -1.701 4.192 1.00 97.62 197 MET A C 1
ATOM 1518 O O . MET A 1 197 ? 7.815 -2.484 3.240 1.00 97.62 197 MET A O 1
ATOM 1522 N N . ARG A 1 198 ? 6.734 -0.851 4.355 1.00 97.81 198 ARG A N 1
ATOM 1523 C CA . ARG A 1 198 ? 5.613 -0.754 3.404 1.00 97.81 198 ARG A CA 1
ATOM 1524 C C . ARG A 1 198 ? 6.116 -0.378 2.012 1.00 97.81 198 ARG A C 1
ATOM 1526 O O . ARG A 1 198 ? 5.782 -1.069 1.049 1.00 97.81 198 ARG A O 1
ATOM 1533 N N . ARG A 1 199 ? 6.974 0.643 1.910 1.00 97.19 199 ARG A N 1
ATOM 1534 C CA . ARG A 1 199 ? 7.570 1.073 0.637 1.00 97.19 199 ARG A CA 1
ATOM 1535 C C . ARG A 1 199 ? 8.371 -0.048 -0.028 1.00 97.19 199 ARG A C 1
ATOM 1537 O O . ARG A 1 199 ? 8.092 -0.387 -1.175 1.00 97.19 199 ARG A O 1
ATOM 1544 N N . GLN A 1 200 ? 9.314 -0.662 0.688 1.00 97.50 200 GLN A N 1
ATOM 1545 C CA . GLN A 1 200 ? 10.163 -1.730 0.145 1.00 97.50 200 GLN A CA 1
ATOM 1546 C C . GLN A 1 200 ? 9.342 -2.930 -0.343 1.00 97.50 200 GLN A C 1
ATOM 1548 O O . GLN A 1 200 ? 9.597 -3.455 -1.429 1.00 97.50 200 GLN A O 1
ATOM 1553 N N . ARG A 1 201 ? 8.311 -3.338 0.410 1.00 97.88 201 ARG A N 1
ATOM 1554 C CA . ARG A 1 201 ? 7.416 -4.437 0.012 1.00 97.88 201 ARG A CA 1
ATOM 1555 C C . ARG A 1 201 ? 6.638 -4.107 -1.262 1.00 97.88 201 ARG A C 1
ATOM 1557 O O . ARG A 1 201 ? 6.524 -4.971 -2.128 1.00 97.88 201 ARG A O 1
ATOM 1564 N N . VAL A 1 202 ? 6.140 -2.877 -1.405 1.00 98.12 202 VAL A N 1
ATOM 1565 C CA . VAL A 1 202 ? 5.421 -2.438 -2.613 1.00 98.12 202 VAL A CA 1
ATOM 1566 C C . VAL A 1 202 ? 6.338 -2.442 -3.839 1.00 98.12 202 VAL A C 1
ATOM 1568 O O . VAL A 1 202 ? 5.954 -2.994 -4.872 1.00 98.12 202 VAL A O 1
ATOM 1571 N N . LEU A 1 203 ? 7.550 -1.888 -3.727 1.00 98.25 203 LEU A N 1
ATOM 1572 C CA . LEU A 1 203 ? 8.513 -1.843 -4.836 1.00 98.25 203 LEU A CA 1
ATOM 1573 C C . LEU A 1 203 ? 8.941 -3.253 -5.268 1.00 98.25 203 LEU A C 1
ATOM 1575 O O . LEU A 1 203 ? 8.867 -3.592 -6.448 1.00 98.25 203 LEU A O 1
ATOM 1579 N N . ARG A 1 204 ? 9.301 -4.118 -4.312 1.00 97.75 204 ARG A N 1
ATOM 1580 C CA . ARG A 1 204 ? 9.738 -5.493 -4.609 1.00 97.75 204 ARG A CA 1
ATOM 1581 C C . ARG A 1 204 ? 8.618 -6.363 -5.173 1.00 97.75 204 ARG A C 1
ATOM 1583 O O . ARG A 1 204 ? 8.871 -7.168 -6.065 1.00 97.75 204 ARG A O 1
ATOM 1590 N N . ARG A 1 205 ? 7.376 -6.187 -4.704 1.00 98.25 205 ARG A N 1
ATOM 1591 C CA . ARG A 1 205 ? 6.208 -6.880 -5.270 1.00 98.25 205 ARG A CA 1
ATOM 1592 C C . ARG A 1 205 ? 5.974 -6.481 -6.728 1.00 98.25 205 ARG A C 1
ATOM 1594 O O . ARG A 1 205 ? 5.675 -7.350 -7.539 1.00 98.25 205 ARG A O 1
ATOM 1601 N N . LEU A 1 206 ? 6.139 -5.198 -7.068 1.00 97.81 206 LEU A N 1
ATOM 1602 C CA . LEU A 1 206 ? 6.045 -4.744 -8.459 1.00 97.81 206 LEU A CA 1
ATOM 1603 C C . LEU A 1 206 ? 7.129 -5.377 -9.330 1.00 97.81 206 LEU A C 1
ATOM 1605 O O . LEU A 1 206 ? 6.808 -5.905 -10.390 1.00 97.81 206 LEU A O 1
ATOM 1609 N N . LEU A 1 207 ? 8.385 -5.352 -8.875 1.00 97.94 207 LEU A N 1
ATOM 1610 C CA . LEU A 1 207 ? 9.498 -5.945 -9.619 1.00 97.94 207 LEU A CA 1
ATOM 1611 C C . LEU A 1 207 ? 9.275 -7.441 -9.861 1.00 97.94 207 LEU A C 1
ATOM 1613 O O . LEU A 1 207 ? 9.477 -7.911 -10.976 1.00 97.94 207 LEU A O 1
ATOM 1617 N N . ARG A 1 208 ? 8.795 -8.178 -8.850 1.00 98.06 208 ARG A N 1
ATOM 1618 C CA . ARG A 1 208 ? 8.443 -9.597 -8.999 1.00 98.06 208 ARG A CA 1
ATOM 1619 C C . ARG A 1 208 ? 7.371 -9.799 -10.072 1.00 98.06 208 ARG A C 1
ATOM 1621 O O . ARG A 1 208 ? 7.606 -10.546 -11.014 1.00 98.06 208 ARG A O 1
ATOM 1628 N N . LYS A 1 209 ? 6.260 -9.058 -9.980 1.00 98.12 209 LYS A N 1
ATOM 1629 C CA . LYS A 1 209 ? 5.160 -9.128 -10.954 1.00 98.12 209 LYS A CA 1
ATOM 1630 C C . LYS A 1 209 ? 5.628 -8.814 -12.380 1.00 98.12 209 LYS A C 1
ATOM 1632 O O . LYS A 1 209 ? 5.179 -9.441 -13.328 1.00 98.12 209 LYS A O 1
ATOM 1637 N N . TYR A 1 210 ? 6.507 -7.825 -12.552 1.00 97.81 210 TYR A N 1
ATOM 1638 C CA . TYR A 1 210 ? 7.007 -7.442 -13.877 1.00 97.81 210 TYR A CA 1
ATOM 1639 C C . TYR A 1 210 ? 7.966 -8.479 -14.461 1.00 97.81 210 TYR A C 1
ATOM 1641 O O . TYR A 1 210 ? 8.010 -8.618 -15.680 1.00 97.81 210 TYR A O 1
ATOM 1649 N N . ARG A 1 211 ? 8.713 -9.191 -13.610 1.00 97.50 211 ARG A N 1
ATOM 1650 C CA . ARG A 1 211 ? 9.585 -10.294 -14.024 1.00 97.50 211 ARG A CA 1
ATOM 1651 C C . ARG A 1 211 ? 8.767 -11.505 -14.464 1.00 97.50 211 ARG A C 1
ATOM 1653 O O . ARG A 1 211 ? 9.022 -12.040 -15.530 1.00 97.50 211 ARG A O 1
ATOM 1660 N N . GLU A 1 212 ? 7.766 -11.891 -13.674 1.00 97.25 212 GLU A N 1
ATOM 1661 C CA . GLU A 1 212 ? 6.851 -12.997 -14.005 1.00 97.25 212 GLU A CA 1
ATOM 1662 C C . GLU A 1 212 ? 6.060 -12.713 -15.289 1.00 97.25 212 GLU A C 1
ATOM 1664 O O . GLU A 1 212 ? 5.890 -13.596 -16.115 1.00 97.25 212 GLU A O 1
ATOM 1669 N N . ALA A 1 213 ? 5.657 -11.458 -15.511 1.00 97.19 213 ALA A N 1
ATOM 1670 C CA . ALA A 1 213 ? 5.002 -11.035 -16.749 1.00 97.19 213 ALA A CA 1
ATOM 1671 C C . ALA A 1 213 ? 5.960 -10.831 -17.945 1.00 97.19 213 ALA A C 1
ATOM 1673 O O . ALA A 1 213 ? 5.531 -10.300 -18.966 1.00 97.19 213 ALA A O 1
ATOM 1674 N N . GLY A 1 214 ? 7.264 -11.107 -17.808 1.00 94.81 214 GLY A N 1
ATOM 1675 C CA . GLY A 1 214 ? 8.257 -10.916 -18.876 1.00 94.81 214 GLY A CA 1
ATOM 1676 C C . GLY A 1 214 ? 8.500 -9.458 -19.294 1.00 94.81 214 GLY A C 1
ATOM 1677 O O . GLY A 1 214 ? 9.206 -9.185 -20.262 1.00 94.81 214 GLY A O 1
ATOM 1678 N N . LYS A 1 215 ? 7.949 -8.474 -18.567 1.00 96.00 215 LYS A N 1
ATOM 1679 C CA . LYS A 1 215 ? 8.138 -7.046 -18.882 1.00 96.00 215 LYS A CA 1
ATOM 1680 C C . LYS A 1 215 ? 9.566 -6.590 -18.618 1.00 96.00 215 LYS A C 1
ATOM 1682 O O . LYS A 1 215 ? 10.004 -5.631 -19.259 1.00 96.00 215 LYS A O 1
ATOM 1687 N N . ILE A 1 216 ? 10.238 -7.218 -17.656 1.00 96.75 216 ILE A N 1
ATOM 1688 C CA . ILE A 1 216 ? 11.642 -6.990 -17.317 1.00 96.75 216 ILE A CA 1
ATOM 1689 C C . ILE A 1 216 ? 12.398 -8.313 -17.320 1.00 96.75 216 ILE A C 1
ATOM 1691 O O . ILE A 1 216 ? 11.875 -9.348 -16.919 1.00 96.75 216 ILE A O 1
ATOM 1695 N N . ASP A 1 217 ? 13.657 -8.225 -17.716 1.00 96.00 217 ASP A N 1
ATOM 1696 C CA . ASP A 1 217 ? 14.608 -9.328 -17.709 1.00 96.00 217 ASP A CA 1
ATOM 1697 C C . ASP A 1 217 ? 15.205 -9.553 -16.298 1.00 96.00 217 ASP A C 1
ATOM 1699 O O . ASP A 1 217 ? 15.200 -8.644 -15.456 1.00 96.00 217 ASP A O 1
ATOM 1703 N N . LYS A 1 218 ? 15.756 -10.744 -16.030 1.00 96.94 218 LYS A N 1
ATOM 1704 C CA . LYS A 1 218 ? 16.406 -11.138 -14.766 1.00 96.94 218 LYS A CA 1
ATOM 1705 C C . LYS A 1 218 ? 17.545 -10.186 -14.385 1.00 96.94 218 LYS A C 1
ATOM 1707 O O . LYS A 1 218 ? 17.654 -9.806 -13.216 1.00 96.94 218 LYS A O 1
ATOM 1712 N N . HIS A 1 219 ? 18.351 -9.760 -15.358 1.00 95.88 219 HIS A N 1
ATOM 1713 C CA . HIS A 1 219 ? 19.477 -8.845 -15.131 1.00 95.88 219 HIS A CA 1
ATOM 1714 C C . HIS A 1 219 ? 19.003 -7.454 -14.703 1.00 95.88 219 HIS A C 1
ATOM 1716 O O . HIS A 1 219 ? 19.458 -6.906 -13.694 1.00 95.88 219 HIS A O 1
ATOM 1722 N N . LEU A 1 220 ? 18.013 -6.913 -15.421 1.00 96.31 220 LEU A N 1
ATOM 1723 C CA . LEU A 1 220 ? 17.418 -5.624 -15.080 1.00 96.31 220 LEU A CA 1
ATOM 1724 C C . LEU A 1 220 ? 16.708 -5.692 -13.718 1.00 96.31 220 LEU A C 1
ATOM 1726 O O . LEU A 1 220 ? 16.846 -4.775 -12.910 1.00 96.31 220 LEU A O 1
ATOM 1730 N N . TYR A 1 221 ? 16.018 -6.797 -13.416 1.00 98.06 221 TYR A N 1
ATOM 1731 C CA . TYR A 1 221 ? 15.407 -7.039 -12.107 1.00 98.06 221 TYR A CA 1
ATOM 1732 C C . TYR A 1 221 ? 16.429 -6.953 -10.965 1.00 98.06 221 TYR A C 1
ATOM 1734 O O . TYR A 1 221 ? 16.161 -6.275 -9.973 1.00 98.06 221 TYR A O 1
ATOM 1742 N N . HIS A 1 222 ? 17.594 -7.598 -11.090 1.00 98.06 222 HIS A N 1
ATOM 1743 C CA . HIS A 1 222 ? 18.604 -7.605 -10.028 1.00 98.06 222 HIS A CA 1
ATOM 1744 C C . HIS A 1 222 ? 19.171 -6.200 -9.760 1.00 98.06 222 HIS A C 1
ATOM 1746 O O . HIS A 1 222 ? 19.198 -5.756 -8.609 1.00 98.06 222 HIS A O 1
ATOM 1752 N N . SER A 1 223 ? 19.507 -5.449 -10.818 1.00 97.12 223 SER A N 1
ATOM 1753 C CA . SER A 1 223 ? 19.958 -4.052 -10.692 1.00 97.12 223 SER A CA 1
ATOM 1754 C C . SER A 1 223 ? 18.902 -3.173 -10.004 1.00 97.12 223 SER A C 1
ATOM 1756 O O . SER A 1 223 ? 19.199 -2.433 -9.061 1.00 97.12 223 SER A O 1
ATOM 1758 N N . LEU A 1 224 ? 17.636 -3.295 -10.416 1.00 97.88 224 LEU A N 1
ATOM 1759 C CA . LEU A 1 224 ? 16.525 -2.538 -9.831 1.00 97.88 224 LEU A CA 1
ATOM 1760 C C . LEU A 1 224 ? 16.226 -2.938 -8.385 1.00 97.88 224 LEU A C 1
ATOM 1762 O O . LEU A 1 224 ? 15.824 -2.090 -7.583 1.00 97.88 224 LEU A O 1
ATOM 1766 N N . TYR A 1 225 ? 16.423 -4.207 -8.033 1.00 97.88 225 TYR A N 1
ATOM 1767 C CA . TYR A 1 225 ? 16.254 -4.698 -6.670 1.00 97.88 225 TYR A CA 1
ATOM 1768 C C . TYR A 1 225 ? 17.257 -4.033 -5.720 1.00 97.88 225 TYR A C 1
ATOM 1770 O O . TYR A 1 225 ? 16.860 -3.524 -4.665 1.00 97.88 225 TYR A O 1
ATOM 1778 N N . GLN A 1 226 ? 18.528 -3.955 -6.125 1.00 97.62 226 GLN A N 1
ATOM 1779 C CA . GLN A 1 226 ? 19.573 -3.298 -5.342 1.00 97.62 226 GLN A CA 1
ATOM 1780 C C . GLN A 1 226 ? 19.349 -1.780 -5.260 1.00 97.62 226 GLN A C 1
ATOM 1782 O O . GLN A 1 226 ? 19.386 -1.218 -4.166 1.00 97.62 226 GLN A O 1
ATOM 1787 N N . LYS A 1 227 ? 18.986 -1.125 -6.372 1.00 97.00 227 LYS A N 1
ATOM 1788 C CA . LYS A 1 227 ? 18.622 0.309 -6.390 1.00 97.00 227 LYS A CA 1
ATOM 1789 C C . LYS A 1 227 ? 17.406 0.625 -5.511 1.00 97.00 227 LYS A C 1
ATOM 1791 O O . LYS A 1 227 ? 17.365 1.660 -4.846 1.00 97.00 227 LYS A O 1
ATOM 1796 N N . SER A 1 228 ? 16.432 -0.287 -5.440 1.00 97.00 228 SER A N 1
ATOM 1797 C CA . SER A 1 228 ? 15.286 -0.161 -4.528 1.00 97.00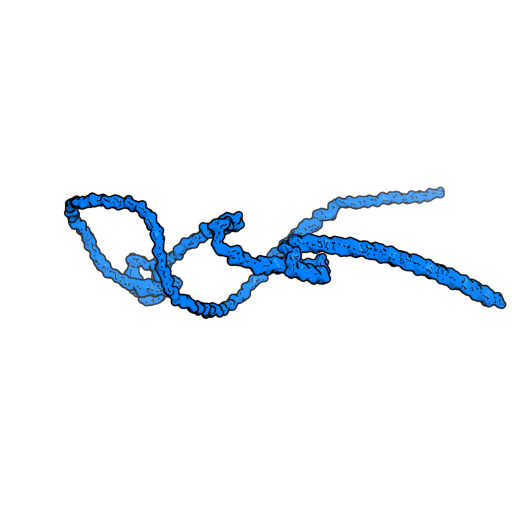 228 SER A CA 1
ATOM 1798 C C . SER A 1 228 ? 15.716 -0.241 -3.063 1.00 97.00 228 SER A C 1
ATOM 1800 O O . SER A 1 228 ? 15.257 0.565 -2.251 1.00 97.00 228 SER A O 1
ATOM 1802 N N . LYS A 1 229 ? 16.625 -1.168 -2.718 1.00 97.19 229 LYS A N 1
ATOM 1803 C CA . LYS A 1 229 ? 17.232 -1.245 -1.376 1.00 97.19 229 LYS A CA 1
ATOM 1804 C C . LYS A 1 229 ? 18.016 0.035 -1.054 1.00 97.19 229 LYS A C 1
ATOM 1806 O O . LYS A 1 229 ? 17.890 0.535 0.057 1.00 97.19 229 LYS A O 1
ATOM 1811 N N . GLY A 1 230 ? 18.721 0.594 -2.037 1.00 96.56 230 GLY A N 1
ATOM 1812 C CA . GLY A 1 230 ? 19.480 1.846 -1.947 1.00 96.56 230 GLY A CA 1
ATOM 1813 C C . GLY A 1 230 ? 18.649 3.135 -1.935 1.00 96.56 230 GLY A C 1
ATOM 1814 O O . GLY A 1 230 ? 19.218 4.210 -2.058 1.00 96.56 230 GLY A O 1
ATOM 1815 N N . ASN A 1 231 ? 17.317 3.069 -1.796 1.00 95.94 231 ASN A N 1
ATOM 1816 C CA . ASN A 1 231 ? 16.442 4.248 -1.667 1.00 95.94 231 ASN A CA 1
ATOM 1817 C C . ASN A 1 231 ? 16.460 5.228 -2.865 1.00 95.94 231 ASN A C 1
ATOM 1819 O O . ASN A 1 231 ? 16.057 6.387 -2.720 1.00 95.94 231 ASN A O 1
ATOM 1823 N N . VAL A 1 232 ? 16.860 4.760 -4.052 1.00 97.06 232 VAL A N 1
ATOM 1824 C CA . VAL A 1 232 ? 16.814 5.550 -5.296 1.00 97.06 232 VAL A CA 1
ATOM 1825 C C . VAL A 1 232 ? 15.362 5.866 -5.676 1.00 97.06 232 VAL A C 1
ATOM 1827 O O . VAL A 1 232 ? 15.040 6.964 -6.118 1.00 97.06 232 VAL A O 1
ATOM 1830 N N . PHE A 1 233 ? 14.448 4.921 -5.435 1.00 97.25 233 PHE A N 1
ATOM 1831 C CA . PHE A 1 233 ? 13.030 5.068 -5.762 1.00 97.25 233 PHE A CA 1
ATOM 1832 C C . PHE A 1 233 ? 12.204 5.435 -4.526 1.00 97.25 233 PHE A C 1
ATOM 1834 O O . PHE A 1 233 ? 12.098 4.654 -3.577 1.00 97.25 233 PHE A O 1
ATOM 1841 N N . LYS A 1 234 ? 11.558 6.607 -4.553 1.00 95.50 234 LYS A N 1
ATOM 1842 C CA . LYS A 1 234 ? 10.693 7.063 -3.450 1.00 95.50 234 LYS A CA 1
ATOM 1843 C C . LYS A 1 234 ? 9.311 6.419 -3.486 1.00 95.50 234 LYS A C 1
ATOM 1845 O O . LYS A 1 234 ? 8.820 5.991 -2.448 1.00 95.50 234 LYS A O 1
ATOM 1850 N N . ASN A 1 235 ? 8.718 6.298 -4.673 1.00 96.31 235 ASN A N 1
ATOM 1851 C CA . ASN A 1 235 ? 7.354 5.810 -4.868 1.00 96.31 235 ASN A CA 1
ATOM 1852 C C . ASN A 1 235 ? 7.294 4.774 -5.997 1.00 96.31 235 ASN A C 1
ATOM 1854 O O . ASN A 1 235 ? 8.169 4.714 -6.860 1.00 96.31 235 ASN A O 1
ATOM 1858 N N . LYS A 1 236 ? 6.205 3.995 -6.035 1.00 97.19 236 LYS A N 1
ATOM 1859 C CA . LYS A 1 236 ? 5.930 3.021 -7.107 1.00 97.19 236 LYS A CA 1
ATOM 1860 C C . LYS A 1 236 ? 5.964 3.662 -8.502 1.00 97.19 236 LYS A C 1
ATOM 1862 O O . LYS A 1 236 ? 6.466 3.046 -9.431 1.00 97.19 236 LYS A O 1
ATOM 1867 N N . ARG A 1 237 ? 5.442 4.888 -8.633 1.00 97.50 237 ARG A N 1
ATOM 1868 C CA . ARG A 1 237 ? 5.422 5.654 -9.890 1.00 97.50 237 ARG A CA 1
ATOM 1869 C C . ARG A 1 237 ? 6.833 5.903 -10.430 1.00 97.50 237 ARG A C 1
ATOM 1871 O O . ARG A 1 237 ? 7.113 5.491 -11.544 1.00 97.50 237 ARG A O 1
ATOM 1878 N N . VAL A 1 238 ? 7.720 6.434 -9.589 1.00 97.56 238 VAL A N 1
ATOM 1879 C CA . VAL A 1 238 ? 9.121 6.721 -9.943 1.00 97.56 238 VAL A CA 1
ATOM 1880 C C . VAL A 1 238 ? 9.846 5.462 -10.429 1.00 97.56 238 VAL A C 1
ATOM 1882 O O . VAL A 1 238 ? 10.584 5.497 -11.407 1.00 97.56 238 VAL A O 1
ATOM 1885 N N . LEU A 1 239 ? 9.599 4.314 -9.785 1.00 97.44 239 LEU A N 1
ATOM 1886 C CA . LEU A 1 239 ? 10.152 3.039 -10.248 1.00 97.44 239 LEU A CA 1
ATOM 1887 C C . LEU A 1 239 ? 9.615 2.645 -11.635 1.00 97.44 239 LEU A C 1
ATOM 1889 O O . LEU A 1 239 ? 10.376 2.164 -12.469 1.00 97.44 239 LEU A O 1
ATOM 1893 N N . MET A 1 240 ? 8.317 2.828 -11.892 1.00 96.69 240 MET A N 1
ATOM 1894 C CA . MET A 1 240 ? 7.728 2.515 -13.200 1.00 96.69 240 MET A CA 1
ATOM 1895 C C . MET A 1 240 ? 8.284 3.417 -14.306 1.00 96.69 240 MET A C 1
ATOM 1897 O O . MET A 1 240 ? 8.654 2.908 -15.360 1.00 96.69 240 MET A O 1
ATOM 1901 N N . GLU A 1 241 ? 8.402 4.719 -14.051 1.00 97.44 241 GLU A N 1
ATOM 1902 C CA . GLU A 1 241 ? 9.005 5.685 -14.979 1.00 97.44 241 GLU A CA 1
ATOM 1903 C C . GLU A 1 241 ? 10.451 5.302 -15.312 1.00 97.44 241 GLU A C 1
ATOM 1905 O O . GLU A 1 241 ? 10.823 5.232 -16.484 1.00 97.44 241 GLU A O 1
ATOM 1910 N N . TYR A 1 242 ? 11.242 4.941 -14.296 1.00 97.50 242 TYR A N 1
ATOM 1911 C CA . TYR A 1 242 ? 12.614 4.477 -14.489 1.00 97.50 242 TYR A CA 1
ATOM 1912 C C . TYR A 1 242 ? 12.689 3.208 -15.350 1.00 97.50 242 TYR A C 1
ATOM 1914 O O . TYR A 1 242 ? 13.533 3.111 -16.238 1.00 97.50 242 TYR A O 1
ATOM 1922 N N . ILE A 1 243 ? 11.795 2.239 -15.121 1.00 97.06 243 ILE A N 1
ATOM 1923 C CA . ILE A 1 243 ? 11.731 1.012 -15.928 1.00 97.06 243 ILE A CA 1
ATOM 1924 C C . ILE A 1 243 ? 11.397 1.339 -17.383 1.00 97.06 243 ILE A C 1
ATOM 1926 O O . ILE A 1 243 ? 12.024 0.786 -18.283 1.00 97.06 243 ILE A O 1
ATOM 1930 N N . HIS A 1 244 ? 10.422 2.215 -17.629 1.00 96.81 244 HIS A N 1
ATOM 1931 C CA . HIS A 1 244 ? 10.040 2.590 -18.991 1.00 96.81 244 HIS A CA 1
ATOM 1932 C C . HIS A 1 244 ? 11.196 3.280 -19.721 1.00 96.81 244 HIS A C 1
ATOM 1934 O O . HIS A 1 244 ? 11.504 2.895 -20.849 1.00 96.81 244 HIS A O 1
ATOM 1940 N N . LYS A 1 245 ? 11.892 4.207 -19.052 1.00 97.19 245 LYS A N 1
ATOM 1941 C CA . LYS A 1 245 ? 13.085 4.868 -19.595 1.00 97.19 245 LYS A CA 1
ATOM 1942 C C . LYS A 1 245 ? 14.194 3.860 -19.922 1.00 97.19 245 LYS A C 1
ATOM 1944 O O . LYS A 1 245 ? 14.643 3.799 -21.062 1.00 97.19 245 LYS A O 1
ATOM 1949 N N . ALA A 1 246 ? 14.550 2.995 -18.970 1.00 95.50 246 ALA A N 1
ATOM 1950 C CA . ALA A 1 246 ? 15.592 1.983 -19.160 1.00 95.50 246 ALA A CA 1
ATOM 1951 C C . ALA A 1 246 ? 15.254 0.978 -20.280 1.00 95.50 246 ALA A C 1
ATOM 1953 O O . ALA A 1 246 ? 16.130 0.536 -21.022 1.00 95.50 246 ALA A O 1
ATOM 1954 N N . LYS A 1 247 ? 13.974 0.612 -20.432 1.00 95.25 247 LYS A N 1
ATOM 1955 C CA . LYS A 1 247 ? 13.522 -0.250 -21.533 1.00 95.25 247 LYS A CA 1
ATOM 1956 C C . LYS A 1 247 ? 13.606 0.445 -22.888 1.00 95.25 247 LYS A C 1
ATOM 1958 O O . LYS A 1 247 ? 14.020 -0.192 -23.856 1.00 95.25 247 LYS A O 1
ATOM 1963 N N . ALA A 1 248 ? 13.215 1.716 -22.963 1.00 96.38 248 ALA A N 1
ATOM 1964 C CA . ALA A 1 248 ? 13.312 2.496 -24.191 1.00 96.38 248 ALA A CA 1
ATOM 1965 C C . ALA A 1 248 ? 14.775 2.628 -24.639 1.00 96.38 248 ALA A C 1
ATOM 1967 O O . ALA A 1 248 ? 15.079 2.381 -25.803 1.00 96.38 248 ALA A O 1
ATOM 1968 N N . GLU A 1 249 ? 15.689 2.908 -23.707 1.00 96.12 249 GLU A N 1
ATOM 1969 C CA . GLU A 1 249 ? 17.133 2.955 -23.966 1.00 96.12 249 GLU A CA 1
ATOM 1970 C C . GLU A 1 249 ? 17.668 1.603 -24.463 1.00 96.12 249 GLU A C 1
ATOM 1972 O O . GLU A 1 249 ? 18.289 1.558 -25.521 1.00 96.12 249 GLU A O 1
ATOM 1977 N N . LYS A 1 250 ? 17.342 0.489 -23.786 1.00 94.94 250 LYS A N 1
ATOM 1978 C CA . LYS A 1 250 ? 17.752 -0.865 -24.220 1.00 94.94 250 LYS A CA 1
ATOM 1979 C C . LYS A 1 250 ? 17.213 -1.233 -25.608 1.00 94.94 250 LYS A C 1
ATOM 1981 O O . LYS A 1 250 ? 17.873 -1.937 -26.363 1.00 94.94 250 LYS A O 1
ATOM 1986 N N . THR A 1 251 ? 16.007 -0.780 -25.944 1.00 95.62 251 THR A N 1
ATOM 1987 C CA . THR A 1 251 ? 15.413 -1.037 -27.265 1.00 95.62 251 THR A CA 1
ATOM 1988 C C . THR A 1 251 ? 16.131 -0.231 -28.343 1.00 95.62 251 THR A C 1
ATOM 1990 O O . THR A 1 251 ? 16.472 -0.782 -29.383 1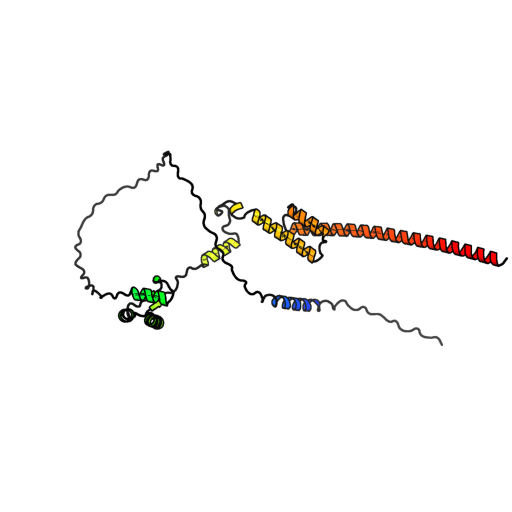.00 95.62 251 THR A O 1
ATOM 1993 N N . ARG A 1 252 ? 16.426 1.048 -28.078 1.00 96.69 252 ARG A N 1
ATOM 1994 C CA . ARG A 1 252 ? 17.182 1.909 -29.000 1.00 96.69 252 ARG A CA 1
ATOM 1995 C C . ARG A 1 252 ? 18.576 1.350 -29.281 1.00 96.69 252 ARG A C 1
ATOM 1997 O O . ARG A 1 252 ? 18.959 1.257 -30.441 1.00 96.69 252 ARG A O 1
ATOM 2004 N N . THR A 1 253 ? 19.309 0.933 -28.248 1.00 96.62 253 THR A N 1
ATOM 2005 C CA . THR A 1 253 ? 20.649 0.351 -28.433 1.00 96.62 253 THR A CA 1
ATOM 2006 C C . THR A 1 253 ? 20.601 -0.966 -29.198 1.00 96.62 253 THR A C 1
ATOM 2008 O O . THR A 1 253 ? 21.449 -1.191 -30.059 1.00 96.62 253 THR A O 1
ATOM 2011 N N . LYS A 1 254 ? 19.586 -1.803 -28.946 1.00 96.69 254 LYS A N 1
ATOM 2012 C CA . LYS A 1 254 ? 19.375 -3.038 -29.704 1.00 96.69 254 LYS A CA 1
ATOM 2013 C C . LYS A 1 254 ? 19.138 -2.751 -31.189 1.00 96.69 254 LYS A C 1
ATOM 2015 O O . LYS A 1 254 ? 19.851 -3.299 -32.014 1.00 96.69 254 LYS A O 1
ATOM 2020 N N . VAL A 1 255 ? 18.220 -1.842 -31.525 1.00 97.25 255 VAL A N 1
ATOM 2021 C CA . VAL A 1 255 ? 17.934 -1.480 -32.927 1.00 97.25 255 VAL A CA 1
ATOM 2022 C C . VAL A 1 255 ? 19.193 -0.996 -33.652 1.00 97.25 255 VAL A C 1
ATOM 2024 O O . VAL A 1 255 ? 19.442 -1.413 -34.779 1.00 97.25 255 VAL A O 1
ATOM 2027 N N . LEU A 1 256 ? 20.018 -0.166 -33.007 1.00 97.25 256 LEU A N 1
ATOM 2028 C CA . LEU A 1 256 ? 21.284 0.295 -33.589 1.00 97.25 256 LEU A CA 1
ATOM 2029 C C . LEU A 1 256 ? 22.279 -0.859 -33.798 1.00 97.25 256 LEU A C 1
ATOM 2031 O O . LEU A 1 256 ? 22.917 -0.940 -34.846 1.00 97.25 256 LEU A O 1
ATOM 2035 N N . SER A 1 257 ? 22.396 -1.768 -32.827 1.00 97.00 257 SER A N 1
ATOM 2036 C CA . SER A 1 257 ? 23.253 -2.954 -32.939 1.00 97.00 257 SER A CA 1
ATOM 2037 C C . SER A 1 257 ? 22.806 -3.870 -34.078 1.00 97.00 257 SER A C 1
ATOM 2039 O O . SER A 1 257 ? 23.628 -4.245 -34.914 1.00 97.00 257 SER A O 1
ATOM 2041 N N . ASP A 1 258 ? 21.507 -4.163 -34.151 1.00 97.06 258 ASP A N 1
ATOM 2042 C CA . ASP A 1 258 ? 20.902 -5.028 -35.166 1.00 97.06 258 ASP A CA 1
ATOM 2043 C C . ASP A 1 258 ? 21.094 -4.423 -36.573 1.00 97.06 258 ASP A C 1
ATOM 2045 O O . ASP A 1 258 ? 21.444 -5.127 -37.521 1.00 97.06 258 ASP A O 1
ATOM 2049 N N . GLN A 1 259 ? 20.969 -3.095 -36.714 1.00 96.94 259 GLN A N 1
ATOM 2050 C CA . GLN A 1 259 ? 21.270 -2.385 -37.965 1.00 96.94 259 GLN A CA 1
ATOM 2051 C C . GLN A 1 259 ? 22.743 -2.526 -38.378 1.00 96.94 259 GLN A C 1
ATOM 2053 O O . GLN A 1 259 ? 23.046 -2.771 -39.551 1.00 96.94 259 GLN A O 1
ATOM 2058 N N . MET A 1 260 ? 23.673 -2.379 -37.431 1.00 96.75 260 MET A N 1
ATOM 2059 C CA . MET A 1 260 ? 25.110 -2.512 -37.693 1.00 96.75 260 MET A CA 1
ATOM 2060 C C . MET A 1 260 ? 25.509 -3.953 -38.021 1.00 96.75 260 MET A C 1
ATOM 2062 O O . MET A 1 260 ? 26.398 -4.183 -38.843 1.00 96.75 260 MET A O 1
ATOM 2066 N N . GLU A 1 261 ? 24.870 -4.934 -37.395 1.00 96.31 261 GLU A N 1
ATOM 2067 C CA . GLU A 1 261 ? 25.059 -6.349 -37.699 1.00 96.31 261 GLU A CA 1
ATOM 2068 C C . GLU A 1 261 ? 24.499 -6.710 -39.077 1.00 96.31 261 GLU A C 1
ATOM 2070 O O . GLU A 1 261 ? 25.218 -7.307 -39.877 1.00 96.31 261 GLU A O 1
ATOM 2075 N N . ALA A 1 262 ? 23.299 -6.241 -39.425 1.00 96.94 262 ALA A N 1
ATOM 2076 C CA . ALA A 1 262 ? 22.720 -6.440 -40.753 1.00 96.94 262 ALA A CA 1
ATOM 2077 C C . ALA A 1 262 ? 23.633 -5.895 -41.868 1.00 96.94 262 ALA A C 1
ATOM 2079 O O . ALA A 1 262 ? 23.852 -6.563 -42.884 1.00 96.94 262 ALA A O 1
ATOM 2080 N N . ARG A 1 263 ? 24.242 -4.716 -41.663 1.00 96.44 263 ARG A N 1
ATOM 2081 C CA . ARG A 1 263 ? 25.252 -4.161 -42.584 1.00 96.44 263 ARG A CA 1
ATOM 2082 C C . ARG A 1 263 ? 26.492 -5.055 -42.683 1.00 96.44 263 ARG A C 1
ATOM 2084 O O . ARG A 1 263 ? 26.965 -5.318 -43.789 1.00 96.44 263 ARG A O 1
ATOM 2091 N N . ARG A 1 264 ? 27.008 -5.552 -41.552 1.00 96.81 264 ARG A N 1
ATOM 2092 C CA . ARG A 1 264 ? 28.168 -6.463 -41.520 1.00 96.81 264 ARG A CA 1
ATOM 2093 C C . ARG A 1 264 ? 27.887 -7.778 -42.245 1.00 96.81 264 ARG A C 1
ATOM 2095 O O . ARG A 1 264 ? 28.711 -8.192 -43.058 1.00 96.81 264 ARG A O 1
ATOM 2102 N N . VAL A 1 265 ? 26.727 -8.388 -42.011 1.00 96.81 265 VAL A N 1
ATOM 2103 C CA . VAL A 1 265 ? 26.302 -9.636 -42.664 1.00 96.81 265 VAL A CA 1
ATOM 2104 C C . VAL A 1 265 ? 26.138 -9.429 -44.167 1.00 96.81 265 VAL A C 1
ATOM 2106 O O . VAL A 1 265 ? 26.692 -10.204 -44.945 1.00 96.81 265 VAL A O 1
ATOM 2109 N N . LYS A 1 266 ? 25.488 -8.339 -44.599 1.00 96.94 266 LYS A N 1
ATOM 2110 C CA . LYS A 1 266 ? 25.352 -8.003 -46.026 1.00 96.94 266 LYS A CA 1
ATOM 2111 C C . LYS A 1 266 ? 26.717 -7.860 -46.708 1.00 96.94 266 LYS A C 1
ATOM 2113 O O . LYS A 1 266 ? 26.923 -8.417 -47.786 1.00 96.94 266 LYS A O 1
ATOM 2118 N N . ASN A 1 267 ? 27.659 -7.167 -46.067 1.00 96.81 267 ASN A N 1
ATOM 2119 C CA . ASN A 1 267 ? 29.012 -6.981 -46.596 1.00 96.81 267 ASN A CA 1
ATOM 2120 C C . ASN A 1 267 ? 29.833 -8.279 -46.589 1.00 96.81 267 ASN A C 1
ATOM 2122 O O . ASN A 1 267 ? 30.630 -8.500 -47.499 1.00 96.81 267 ASN A O 1
ATOM 2126 N N . LYS A 1 268 ? 29.661 -9.145 -45.582 1.00 97.25 268 LYS A N 1
ATOM 2127 C CA . LYS A 1 268 ? 30.293 -10.472 -45.532 1.00 97.25 268 LYS A CA 1
ATOM 2128 C C . LYS A 1 268 ? 29.770 -11.361 -46.665 1.00 97.25 268 LYS A C 1
ATOM 2130 O O . LYS A 1 268 ? 30.567 -11.815 -47.477 1.00 97.25 268 LYS A O 1
ATOM 2135 N N . ALA A 1 269 ? 28.451 -11.463 -46.817 1.00 96.19 269 ALA A N 1
ATOM 2136 C CA . ALA A 1 269 ? 27.817 -12.234 -47.886 1.00 96.19 269 ALA A CA 1
ATOM 2137 C C . ALA A 1 269 ? 28.144 -11.694 -49.291 1.00 96.19 269 ALA A C 1
ATOM 2139 O O . ALA A 1 269 ? 28.212 -12.449 -50.257 1.00 96.19 269 ALA A O 1
ATOM 2140 N N . ALA A 1 270 ? 28.332 -10.379 -49.455 1.00 95.75 270 ALA A N 1
ATOM 2141 C CA . ALA A 1 270 ? 28.791 -9.803 -50.721 1.00 95.75 270 ALA A CA 1
ATOM 2142 C C . ALA A 1 270 ? 30.253 -10.174 -51.033 1.00 95.75 270 ALA A C 1
ATOM 2144 O O . ALA A 1 270 ? 30.569 -10.482 -52.183 1.00 95.75 270 ALA A O 1
ATOM 2145 N N . ARG A 1 271 ? 31.131 -10.180 -50.018 1.00 95.88 271 ARG A N 1
ATOM 2146 C CA . ARG A 1 271 ? 32.529 -10.619 -50.155 1.00 95.88 271 ARG A CA 1
ATOM 2147 C C . ARG A 1 271 ? 32.627 -12.106 -50.483 1.00 95.88 271 ARG A C 1
ATOM 2149 O O . ARG A 1 271 ? 33.324 -12.448 -51.430 1.00 95.88 271 ARG A O 1
ATOM 2156 N N . GLU A 1 272 ? 31.882 -12.955 -49.781 1.00 95.88 272 GLU A N 1
ATOM 2157 C CA . GLU A 1 272 ? 31.836 -14.403 -50.032 1.00 95.88 272 GLU A CA 1
ATOM 2158 C C . GLU A 1 272 ? 31.320 -14.713 -51.441 1.00 95.88 272 GLU A C 1
ATOM 2160 O O . GLU A 1 272 ? 31.972 -15.443 -52.177 1.00 95.88 272 GLU A O 1
ATOM 2165 N N . ARG A 1 273 ? 30.238 -14.059 -51.893 1.00 95.31 273 ARG A N 1
ATOM 2166 C CA . ARG A 1 273 ? 29.748 -14.197 -53.279 1.00 95.31 273 ARG A CA 1
ATOM 2167 C C . ARG A 1 273 ? 30.743 -13.713 -54.334 1.00 95.31 273 ARG A C 1
ATOM 2169 O O . ARG A 1 273 ? 30.734 -14.203 -55.459 1.00 95.31 273 ARG A O 1
ATOM 2176 N N . ARG A 1 274 ? 31.571 -12.707 -54.034 1.00 94.62 274 ARG A N 1
ATOM 2177 C CA . ARG A 1 274 ? 32.636 -12.267 -54.952 1.00 94.62 274 ARG A CA 1
ATOM 2178 C C . ARG A 1 274 ? 33.785 -13.275 -54.976 1.00 94.62 274 ARG A C 1
ATOM 2180 O O . ARG A 1 274 ? 34.261 -13.582 -56.060 1.00 94.62 274 ARG A O 1
ATOM 2187 N N . ALA A 1 275 ? 34.193 -13.790 -53.819 1.00 94.81 275 ALA A N 1
ATOM 2188 C CA . ALA A 1 275 ? 35.227 -14.814 -53.712 1.00 94.81 275 ALA A CA 1
ATOM 2189 C C . ALA A 1 275 ? 34.814 -16.117 -54.416 1.00 94.81 275 ALA A C 1
ATOM 2191 O O . ALA A 1 275 ? 35.598 -16.629 -55.206 1.00 94.81 275 ALA A O 1
ATOM 2192 N N . ALA A 1 276 ? 33.575 -16.580 -54.216 1.00 94.44 276 ALA A N 1
ATOM 2193 C CA . ALA A 1 276 ? 33.019 -17.750 -54.897 1.00 94.44 276 ALA A CA 1
ATOM 2194 C C . ALA A 1 276 ? 33.045 -17.582 -56.424 1.00 94.44 276 ALA A C 1
ATOM 2196 O O . ALA A 1 276 ? 33.644 -18.400 -57.105 1.00 94.44 276 ALA A O 1
ATOM 2197 N N . ARG A 1 277 ? 32.548 -16.451 -56.955 1.00 94.00 277 ARG A N 1
ATOM 2198 C CA . ARG A 1 277 ? 32.604 -16.159 -58.402 1.00 94.00 277 ARG A CA 1
ATOM 2199 C C . ARG A 1 277 ? 34.025 -16.135 -58.972 1.00 94.00 277 ARG A C 1
ATOM 2201 O O . ARG A 1 277 ? 34.243 -16.557 -60.101 1.00 94.00 277 ARG A O 1
ATOM 2208 N N . VAL A 1 278 ? 34.993 -15.598 -58.225 1.00 94.06 278 VAL A N 1
ATOM 2209 C CA . VAL A 1 278 ? 36.402 -15.582 -58.657 1.00 94.06 278 VAL A CA 1
ATOM 2210 C C . VAL A 1 278 ? 36.998 -16.992 -58.626 1.00 94.06 278 VAL A C 1
ATOM 2212 O O . VAL A 1 278 ? 37.736 -17.344 -59.542 1.00 94.06 278 VAL A O 1
ATOM 2215 N N . ALA A 1 279 ? 36.667 -17.800 -57.616 1.00 92.81 279 ALA A N 1
ATOM 2216 C CA . ALA A 1 279 ? 37.101 -19.191 -57.519 1.00 92.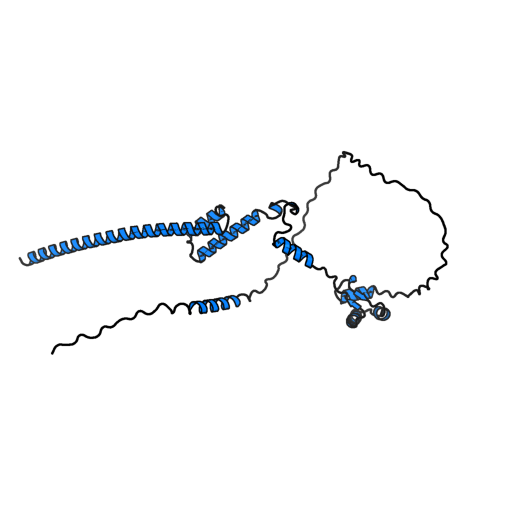81 279 ALA A CA 1
ATOM 2217 C C . ALA A 1 279 ? 36.495 -20.058 -58.635 1.00 92.81 279 ALA A C 1
ATOM 2219 O O . ALA A 1 279 ? 37.244 -20.755 -59.310 1.00 92.81 279 ALA A O 1
ATOM 2220 N N . GLU A 1 280 ? 35.190 -19.938 -58.891 1.00 92.50 280 GLU A N 1
ATOM 2221 C CA . GLU A 1 280 ? 34.488 -20.590 -60.007 1.00 92.50 280 GLU A CA 1
ATOM 2222 C C . GLU A 1 280 ? 35.112 -20.204 -61.353 1.00 92.50 280 GLU A C 1
ATOM 2224 O O . GLU A 1 280 ? 35.442 -21.075 -62.152 1.00 92.50 280 GLU A O 1
ATOM 2229 N N . LYS A 1 281 ? 35.367 -18.906 -61.588 1.00 93.62 281 LYS A N 1
ATOM 2230 C CA . LYS A 1 281 ? 36.045 -18.444 -62.810 1.00 93.62 281 LYS A CA 1
ATOM 2231 C C . LYS A 1 281 ? 37.447 -19.045 -62.948 1.00 93.62 281 LYS A C 1
ATOM 2233 O O . LYS A 1 281 ? 37.825 -19.445 -64.043 1.00 93.62 281 LYS A O 1
ATOM 2238 N N . ARG A 1 282 ? 38.223 -19.105 -61.860 1.00 91.38 282 ARG A N 1
ATOM 2239 C CA . ARG A 1 282 ? 39.569 -19.700 -61.863 1.00 91.38 282 ARG A CA 1
ATOM 2240 C C . ARG A 1 282 ? 39.522 -21.205 -62.138 1.00 91.38 282 ARG A C 1
ATOM 2242 O O . ARG A 1 282 ? 40.344 -21.690 -62.900 1.00 91.38 282 ARG A O 1
ATOM 2249 N N . GLN A 1 283 ? 38.568 -21.923 -61.547 1.00 90.44 283 GLN A N 1
ATOM 2250 C CA . GLN A 1 283 ? 38.357 -23.351 -61.795 1.00 90.44 283 GLN A CA 1
ATOM 2251 C C . GLN A 1 283 ? 37.941 -23.622 -63.243 1.00 90.44 283 GLN A C 1
ATOM 2253 O O . GLN A 1 283 ? 38.475 -24.538 -63.852 1.00 90.44 283 GLN A O 1
ATOM 2258 N N . ALA A 1 284 ? 37.053 -22.801 -63.810 1.00 89.38 284 ALA A N 1
ATOM 2259 C CA . ALA A 1 284 ? 36.650 -22.921 -65.208 1.00 89.38 284 ALA A CA 1
ATOM 2260 C C . ALA A 1 284 ? 37.828 -22.712 -66.174 1.00 89.38 284 ALA A C 1
ATOM 2262 O O . ALA A 1 284 ? 37.951 -23.452 -67.141 1.00 89.38 284 ALA A O 1
ATOM 2263 N N . ILE A 1 285 ? 38.714 -21.745 -65.898 1.00 87.94 285 ILE A N 1
ATOM 2264 C CA . ILE A 1 285 ? 39.934 -21.535 -66.699 1.00 87.94 285 ILE A CA 1
ATOM 2265 C C . ILE A 1 285 ? 40.846 -22.767 -66.625 1.00 87.94 285 ILE A C 1
ATOM 2267 O O . ILE A 1 285 ? 41.240 -23.281 -67.664 1.00 87.94 285 ILE A O 1
ATOM 2271 N N . LEU A 1 286 ? 41.117 -23.277 -65.419 1.00 86.88 286 LEU A N 1
ATOM 2272 C CA . LEU A 1 286 ? 41.942 -24.478 -65.230 1.00 86.88 286 LEU A CA 1
ATOM 2273 C C . LEU A 1 286 ? 41.350 -25.719 -65.920 1.00 86.88 286 LEU A C 1
ATOM 2275 O O . LEU A 1 286 ? 42.099 -26.543 -66.430 1.00 86.88 286 LEU A O 1
ATOM 2279 N N . ALA A 1 287 ? 40.021 -25.862 -65.941 1.00 84.75 287 ALA A N 1
ATOM 2280 C CA . ALA A 1 287 ? 39.356 -26.962 -66.638 1.00 84.75 287 ALA A CA 1
ATOM 2281 C C . ALA A 1 287 ? 39.566 -26.884 -68.159 1.00 84.75 287 ALA A C 1
ATOM 2283 O O . ALA A 1 287 ? 39.919 -27.884 -68.769 1.00 84.75 287 ALA A O 1
ATOM 2284 N N . VAL A 1 288 ? 39.443 -25.691 -68.755 1.00 83.88 288 VAL A N 1
ATOM 2285 C CA . VAL A 1 288 ? 39.723 -25.482 -70.188 1.00 83.88 288 VAL A CA 1
ATOM 2286 C C . VAL A 1 288 ? 41.194 -25.751 -70.521 1.00 83.88 288 VAL A C 1
ATOM 2288 O O . VAL A 1 288 ? 41.480 -26.372 -71.539 1.00 83.88 288 VAL A O 1
ATOM 2291 N N . GLU A 1 289 ? 42.128 -25.314 -69.670 1.00 76.44 289 GLU A N 1
ATOM 2292 C CA . GLU A 1 289 ? 43.561 -25.611 -69.834 1.00 76.44 289 GLU A CA 1
ATOM 2293 C C . GLU A 1 289 ? 43.842 -27.121 -69.777 1.00 76.44 289 GLU A C 1
ATOM 2295 O O . GLU A 1 289 ? 44.626 -27.634 -70.571 1.00 76.44 289 GLU A O 1
ATOM 2300 N N . HIS A 1 290 ? 43.177 -27.844 -68.874 1.00 74.44 290 HIS A N 1
ATOM 2301 C CA . HIS A 1 290 ? 43.304 -29.295 -68.764 1.00 74.44 290 HIS A CA 1
ATOM 2302 C C . HIS A 1 290 ? 42.701 -30.024 -69.975 1.00 74.44 290 HIS A C 1
ATOM 2304 O O . HIS A 1 290 ? 43.316 -30.951 -70.492 1.00 74.44 290 HIS A O 1
ATOM 2310 N N . ASP A 1 291 ? 41.532 -29.602 -70.459 1.00 72.44 291 ASP A N 1
ATOM 2311 C CA . ASP A 1 291 ? 40.899 -30.194 -71.644 1.00 72.44 291 ASP A CA 1
ATOM 2312 C C . ASP A 1 291 ? 41.729 -29.949 -72.917 1.00 72.44 291 ASP A C 1
ATOM 2314 O O . ASP A 1 291 ? 41.833 -30.839 -73.760 1.00 72.44 291 ASP A O 1
ATOM 2318 N N . ALA A 1 292 ? 42.373 -28.782 -73.040 1.00 67.31 292 ALA A N 1
ATOM 2319 C CA . ALA A 1 292 ? 43.296 -28.481 -74.135 1.00 67.31 292 ALA A CA 1
ATOM 2320 C C . ALA A 1 292 ? 44.565 -29.352 -74.095 1.00 67.31 292 ALA A C 1
ATOM 2322 O O . ALA A 1 292 ? 45.022 -29.801 -75.139 1.00 67.31 292 ALA A O 1
ATOM 2323 N N . ALA A 1 293 ? 45.095 -29.643 -72.903 1.00 62.03 293 ALA A N 1
ATOM 2324 C CA . ALA A 1 293 ? 46.273 -30.495 -72.723 1.00 62.03 293 ALA A CA 1
ATOM 2325 C C . ALA A 1 293 ? 46.005 -32.001 -72.923 1.00 62.03 293 ALA A C 1
ATOM 2327 O O . ALA A 1 293 ? 46.948 -32.770 -73.052 1.00 62.03 293 ALA A O 1
ATOM 2328 N N . VAL A 1 294 ? 44.739 -32.435 -72.910 1.00 60.31 294 VAL A N 1
ATOM 2329 C CA . VAL A 1 294 ? 44.330 -33.834 -73.160 1.00 60.31 294 VAL A CA 1
ATOM 2330 C C . VAL A 1 294 ? 44.017 -34.083 -74.647 1.00 60.31 294 VAL A C 1
ATOM 2332 O O . VAL A 1 294 ? 43.912 -35.236 -75.062 1.00 60.31 294 VAL A O 1
ATOM 2335 N N . GLN A 1 295 ? 43.843 -33.025 -75.451 1.00 51.31 295 GLN A N 1
ATOM 2336 C CA . GLN A 1 295 ? 43.633 -33.127 -76.904 1.00 51.31 295 GLN A CA 1
ATOM 2337 C C . GLN A 1 295 ? 44.924 -33.070 -77.741 1.00 51.31 295 GLN A C 1
ATOM 2339 O O . GLN A 1 295 ? 44.854 -33.346 -78.940 1.00 51.31 295 GLN A O 1
ATOM 2344 N N . GLU A 1 296 ? 46.068 -32.747 -77.132 1.00 45.69 296 GLU A N 1
ATOM 2345 C CA . GLU A 1 296 ? 47.415 -32.989 -77.686 1.00 45.69 296 GLU A CA 1
ATOM 2346 C C . GLU A 1 296 ? 47.934 -34.378 -77.288 1.00 45.69 296 GLU A C 1
ATOM 2348 O O . GLU A 1 296 ? 48.601 -35.012 -78.140 1.00 45.69 296 GLU A O 1
#

Radius of gyration: 49.42 Å; chains: 1; bounding box: 98×73×153 Å

InterPro domains:
  IPR000196 Large ribosomal subunit protein eL19 domain [MF_01475] (104-250)
  IPR000196 Large ribosomal subunit protein eL19 domain [NF006343] (102-249)
  IPR000196 Large ribosomal subunit protein eL19 domain [SM01416] (104-247)
  IPR015972 Large ribosomal subunit protein eL19, domain 1 [G3DSA:1.10.1650.10] (102-157)
  IPR023638 Large ribosomal subunit protein eL19, conserved site [PS00526] (108-127)
  IPR033935 Large ribosomal subunit protein eL19, eukaryotic [cd01417] (105-268)
  IPR035970 Large ribosomal subunit protein eL19 superfamily [SSF48140] (104-245)
  IPR039547 Large ribosomal subunit protein eL19 [PTHR10722] (102-289)
  IPR057259 Ribosomal protein L19e, N-terminal domain [PF01280] (104-155)
  IPR057260 Ribosomal protein L19e, C-terminal domain [PF25476] (158-247)